Protein AF-A0AAD8G516-F1 (afdb_monomer)

Organism: NCBI:txid40147

Foldseek 3Di:
DQDQDDVVVVGGGHCQDPPPCVVVRVVVVVVQVVVCVVVVVLEEDEGLHDPVSVPVDPPPPNYDYAYAAADLPPPNVPRDRQDPLRHAEPQSCCVRPNPCLVSCVPNCVVCDLARHEHEYAAPPQQEFQPDDHDDDVVVVVVSCVVVVRDDDYHDRGDYDCDPVDNDDVVNRCPVVVVVVVVVD

Structure (mmCIF, N/CA/C/O backbone):
data_AF-A0AAD8G516-F1
#
_entry.id   AF-A0AAD8G516-F1
#
loop_
_atom_site.group_PDB
_atom_site.id
_atom_site.type_symbol
_atom_site.label_atom_id
_atom_site.label_alt_id
_atom_site.label_comp_id
_atom_site.label_asym_id
_atom_site.label_entity_id
_atom_site.label_seq_id
_atom_site.pdbx_PDB_ins_code
_atom_site.Cartn_x
_atom_site.Cartn_y
_atom_site.Cartn_z
_atom_site.occupancy
_atom_site.B_iso_or_equiv
_atom_site.auth_seq_id
_atom_site.auth_comp_id
_atom_site.auth_asym_id
_atom_site.auth_atom_id
_atom_site.pdbx_PDB_model_num
ATOM 1 N N . MET A 1 1 ? 5.641 -11.663 -5.843 1.00 34.56 1 MET A N 1
ATOM 2 C CA . MET A 1 1 ? 7.035 -11.461 -5.398 1.00 34.56 1 MET A CA 1
ATOM 3 C C . MET A 1 1 ? 7.769 -10.734 -6.509 1.00 34.56 1 MET A C 1
ATOM 5 O O . MET A 1 1 ? 7.960 -11.317 -7.570 1.00 34.56 1 MET A O 1
ATOM 9 N N . THR A 1 2 ? 8.090 -9.458 -6.314 1.00 45.31 2 THR A N 1
ATOM 10 C CA . THR A 1 2 ? 8.876 -8.669 -7.271 1.00 45.31 2 THR A CA 1
ATOM 11 C C . THR A 1 2 ? 10.325 -9.125 -7.155 1.00 45.31 2 THR A C 1
ATOM 13 O O . THR A 1 2 ? 10.927 -9.048 -6.085 1.00 45.31 2 THR A O 1
ATOM 16 N N . PHE A 1 3 ? 10.885 -9.687 -8.221 1.00 50.88 3 PHE A N 1
ATOM 17 C CA . PHE A 1 3 ? 12.268 -10.144 -8.198 1.00 50.88 3 PHE A CA 1
ATOM 18 C C . PHE A 1 3 ? 13.204 -8.947 -8.394 1.00 50.88 3 PHE A C 1
ATOM 20 O O . PHE A 1 3 ? 13.456 -8.549 -9.532 1.00 50.88 3 PHE A O 1
ATOM 27 N N . LEU A 1 4 ? 13.719 -8.399 -7.290 1.00 53.00 4 LEU A N 1
ATOM 28 C CA . LEU A 1 4 ? 14.684 -7.296 -7.299 1.00 53.00 4 LEU A CA 1
ATOM 29 C C . LEU A 1 4 ? 15.910 -7.629 -8.171 1.00 53.00 4 LEU A C 1
ATOM 31 O O . LEU A 1 4 ? 16.356 -8.786 -8.236 1.00 53.00 4 LEU A O 1
ATOM 35 N N . GLY A 1 5 ? 16.426 -6.613 -8.864 1.00 54.97 5 GLY A N 1
ATOM 36 C CA . GLY A 1 5 ? 17.761 -6.657 -9.452 1.00 54.97 5 GLY A CA 1
ATOM 37 C C . GLY A 1 5 ? 18.838 -6.555 -8.372 1.00 54.97 5 GLY A C 1
ATOM 38 O O . GLY A 1 5 ? 18.544 -6.257 -7.212 1.00 54.97 5 GLY A O 1
ATOM 39 N N . ASP A 1 6 ? 20.086 -6.834 -8.732 1.00 60.25 6 ASP A N 1
ATOM 40 C CA . ASP A 1 6 ? 21.213 -6.654 -7.822 1.00 60.25 6 ASP A CA 1
ATOM 41 C C . ASP A 1 6 ? 21.602 -5.169 -7.712 1.00 60.25 6 ASP A C 1
ATOM 43 O O . ASP A 1 6 ? 22.385 -4.638 -8.506 1.00 60.25 6 ASP A O 1
ATOM 47 N N . LEU A 1 7 ? 21.059 -4.497 -6.693 1.00 56.38 7 LEU A N 1
ATOM 48 C CA . LEU A 1 7 ? 21.338 -3.086 -6.404 1.00 56.38 7 LEU A CA 1
ATOM 49 C C . LEU A 1 7 ? 22.841 -2.808 -6.191 1.00 56.38 7 LEU A C 1
ATOM 51 O O . LEU A 1 7 ? 23.291 -1.688 -6.433 1.00 56.38 7 LEU A O 1
ATOM 55 N N . GLY A 1 8 ? 23.625 -3.810 -5.766 1.00 52.53 8 GLY A N 1
ATOM 56 C CA . GLY A 1 8 ? 25.074 -3.699 -5.566 1.00 52.53 8 GLY A CA 1
ATOM 57 C C . GLY A 1 8 ? 25.875 -3.690 -6.870 1.00 52.53 8 GLY A C 1
ATOM 58 O O . GLY A 1 8 ? 26.968 -3.130 -6.909 1.00 52.53 8 GLY A O 1
ATOM 59 N N . ASN A 1 9 ? 25.306 -4.236 -7.946 1.00 56.50 9 ASN A N 1
ATOM 60 C CA . ASN A 1 9 ? 25.875 -4.229 -9.295 1.00 56.50 9 ASN A CA 1
ATOM 61 C C . ASN A 1 9 ? 25.273 -3.138 -10.198 1.00 56.50 9 ASN A C 1
ATOM 63 O O . ASN A 1 9 ? 25.522 -3.118 -11.403 1.00 56.50 9 ASN A O 1
ATOM 67 N N . GLY A 1 10 ? 24.506 -2.208 -9.619 1.00 55.06 10 GLY A N 1
ATOM 68 C CA . GLY A 1 10 ? 23.885 -1.103 -10.347 1.00 55.06 10 GLY A CA 1
ATOM 69 C C . GLY A 1 10 ? 22.581 -1.465 -11.059 1.00 55.06 10 GLY A C 1
ATOM 70 O O . GLY A 1 10 ? 22.071 -0.626 -11.800 1.00 55.06 10 GLY A O 1
ATOM 71 N N . ASP A 1 11 ? 22.024 -2.661 -10.829 1.00 60.84 11 ASP A N 1
ATOM 72 C CA . ASP A 1 11 ? 20.668 -2.970 -11.286 1.00 60.84 11 ASP A CA 1
ATOM 73 C C . ASP A 1 11 ? 19.632 -2.107 -10.531 1.00 60.84 11 ASP A C 1
ATOM 75 O O . ASP A 1 11 ? 19.894 -1.528 -9.473 1.00 60.84 11 ASP A O 1
ATOM 79 N N . HIS A 1 12 ? 18.418 -2.046 -11.078 1.00 63.19 12 HIS A N 1
ATOM 80 C CA . HIS A 1 12 ? 17.267 -1.354 -10.497 1.00 63.19 12 HIS A CA 1
ATOM 81 C C . HIS A 1 12 ? 16.366 -2.322 -9.704 1.00 63.19 12 HIS A C 1
ATOM 83 O O . HIS A 1 12 ? 16.593 -3.535 -9.680 1.00 63.19 12 HIS A O 1
ATOM 89 N N . HIS A 1 13 ? 15.302 -1.807 -9.075 1.00 65.69 13 HIS A N 1
ATOM 90 C CA . HIS A 1 13 ? 14.253 -2.590 -8.399 1.00 65.69 13 HIS A CA 1
ATOM 91 C C . HIS A 1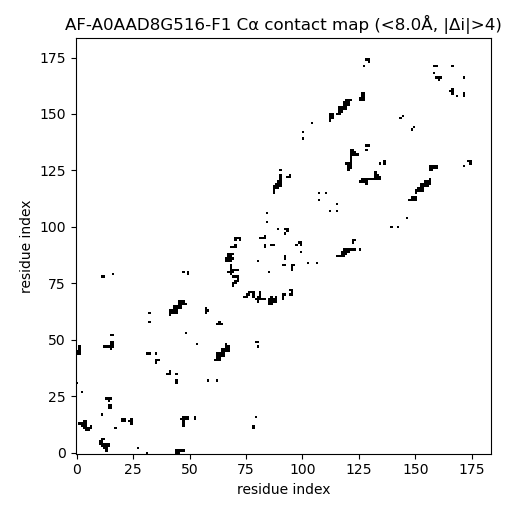 13 ? 13.378 -3.412 -9.385 1.00 65.69 13 HIS A C 1
ATOM 93 O O . HIS A 1 13 ? 12.155 -3.348 -9.362 1.00 65.69 13 HIS A O 1
ATOM 99 N N . GLY A 1 14 ? 14.000 -4.194 -10.272 1.00 69.50 14 GLY A N 1
ATOM 100 C CA . GLY A 1 14 ? 13.357 -5.007 -11.306 1.00 69.50 14 GLY A CA 1
ATOM 101 C C . GLY A 1 14 ? 13.983 -4.807 -12.691 1.00 69.50 14 GLY A C 1
ATOM 102 O O . GLY A 1 14 ? 14.790 -3.904 -12.898 1.00 69.50 14 GLY A O 1
ATOM 103 N N . PHE A 1 15 ? 13.604 -5.666 -13.645 1.00 68.38 15 PHE A N 1
ATOM 104 C CA . PHE A 1 15 ? 14.132 -5.650 -15.022 1.00 68.38 15 PHE A CA 1
ATOM 105 C C . PHE A 1 15 ? 13.124 -5.213 -16.084 1.00 68.38 15 PHE A C 1
ATOM 107 O O . PHE A 1 15 ? 13.521 -4.977 -17.218 1.00 68.38 15 PHE A O 1
ATOM 114 N N . GLY A 1 16 ? 11.833 -5.108 -15.757 1.00 63.47 16 GLY A N 1
ATOM 115 C CA . GLY A 1 16 ? 10.795 -4.897 -16.777 1.00 63.47 16 GLY A CA 1
ATOM 116 C C . GLY A 1 16 ? 10.749 -3.485 -17.377 1.00 63.47 16 GLY A C 1
ATOM 117 O O . GLY A 1 16 ? 9.990 -3.250 -18.311 1.00 63.47 16 GLY A O 1
ATOM 118 N N . ALA A 1 17 ? 11.584 -2.567 -16.882 1.00 67.50 17 ALA A N 1
ATOM 119 C CA . ALA A 1 17 ? 11.801 -1.239 -17.453 1.00 67.50 17 ALA A CA 1
ATOM 120 C C . ALA A 1 17 ? 13.287 -0.976 -17.784 1.00 67.50 17 ALA A C 1
ATOM 122 O O . ALA A 1 17 ? 13.695 0.175 -17.909 1.00 67.50 17 ALA A O 1
ATOM 123 N N . VAL A 1 18 ? 14.120 -2.024 -17.887 1.00 72.12 18 VAL A N 1
ATOM 124 C CA . VAL A 1 18 ? 15.558 -1.896 -18.188 1.00 72.12 18 VAL A CA 1
ATOM 125 C C . VAL A 1 18 ? 15.827 -2.360 -19.626 1.00 72.12 18 VAL A C 1
ATOM 127 O O . VAL A 1 18 ? 15.774 -3.567 -19.882 1.00 72.12 18 VAL A O 1
ATOM 130 N N . PRO A 1 19 ? 16.138 -1.444 -20.568 1.00 73.81 19 PRO A N 1
ATOM 131 C CA . PRO A 1 19 ? 16.428 -1.810 -21.955 1.00 73.81 19 PRO A CA 1
ATOM 132 C C . PRO A 1 19 ? 17.560 -2.842 -22.066 1.00 73.81 19 PRO A C 1
ATOM 134 O O . PRO A 1 19 ? 18.594 -2.712 -21.407 1.00 73.81 19 PRO A O 1
ATOM 137 N N . GLY A 1 20 ? 17.379 -3.866 -22.903 1.00 78.06 20 GLY A N 1
ATOM 138 C CA . GLY A 1 20 ? 18.360 -4.939 -23.108 1.00 78.06 20 GLY A CA 1
ATOM 139 C C . GLY A 1 20 ? 18.321 -6.060 -22.060 1.00 78.06 20 GLY A C 1
ATOM 140 O O . GLY A 1 20 ? 19.141 -6.980 -22.115 1.00 78.06 20 GLY A O 1
ATOM 141 N N . ARG A 1 21 ? 17.396 -6.003 -21.091 1.00 80.81 21 ARG A N 1
ATOM 142 C CA . ARG A 1 21 ? 17.186 -7.040 -20.059 1.00 80.81 21 ARG A CA 1
ATOM 143 C C . ARG A 1 21 ? 15.858 -7.787 -20.226 1.00 80.81 21 ARG A C 1
ATOM 145 O O . ARG A 1 21 ? 15.410 -8.471 -19.307 1.00 80.81 21 ARG A O 1
ATOM 152 N N . GLU A 1 22 ? 15.248 -7.730 -21.406 1.00 79.50 22 GLU A N 1
ATOM 153 C CA . GLU A 1 22 ? 13.940 -8.324 -21.710 1.00 79.50 22 GLU A CA 1
ATOM 154 C C . GLU A 1 22 ? 13.946 -9.845 -21.487 1.00 79.50 22 GLU A C 1
ATOM 156 O O . GLU A 1 22 ? 13.027 -10.402 -20.890 1.00 79.50 22 GLU A O 1
ATOM 161 N N . ALA A 1 23 ? 15.024 -10.531 -21.884 1.00 80.06 23 ALA A N 1
ATOM 162 C CA . ALA A 1 23 ? 15.164 -11.972 -21.670 1.00 80.06 23 ALA A CA 1
ATOM 163 C C . ALA A 1 23 ? 15.244 -12.351 -20.178 1.00 80.06 23 ALA A C 1
ATOM 165 O O . ALA A 1 23 ? 14.752 -13.408 -19.778 1.00 80.06 23 ALA A O 1
ATOM 166 N N . ASP A 1 24 ? 15.852 -11.501 -19.343 1.00 80.44 24 ASP A N 1
ATOM 167 C CA . ASP A 1 24 ? 15.877 -11.697 -17.889 1.00 80.44 24 ASP A CA 1
ATOM 168 C C . ASP A 1 24 ? 14.508 -11.452 -17.265 1.00 80.44 24 ASP A C 1
ATOM 170 O O . ASP A 1 24 ? 14.087 -12.214 -16.389 1.00 80.44 24 ASP A O 1
ATOM 174 N N . PHE A 1 25 ? 13.804 -10.426 -17.743 1.00 79.31 25 PHE A N 1
ATOM 175 C CA . PHE A 1 25 ? 12.439 -10.135 -17.335 1.00 79.31 25 PHE A CA 1
ATOM 176 C C . PHE A 1 25 ? 11.502 -11.312 -17.635 1.00 79.31 25 PH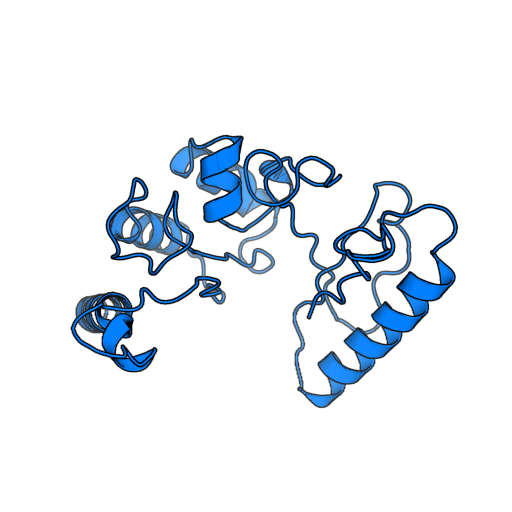E A C 1
ATOM 178 O O . PHE A 1 25 ? 10.892 -11.843 -16.709 1.00 79.31 25 PHE A O 1
ATOM 185 N N . LEU A 1 26 ? 11.464 -11.797 -18.881 1.00 79.25 26 LEU A N 1
ATOM 186 C CA . LEU A 1 26 ? 10.603 -12.915 -19.290 1.00 79.25 26 LEU A CA 1
ATOM 187 C C . LEU A 1 26 ? 10.909 -14.205 -18.514 1.00 79.25 26 LEU A C 1
ATOM 189 O O . LEU A 1 26 ? 9.999 -14.924 -18.102 1.00 79.25 26 LEU A O 1
ATOM 193 N N . ARG A 1 27 ? 12.190 -14.483 -18.235 1.00 81.44 27 ARG A N 1
ATOM 194 C CA . ARG A 1 27 ? 12.602 -15.634 -17.412 1.00 81.44 27 ARG A CA 1
ATOM 195 C C . ARG A 1 27 ? 12.041 -15.549 -15.991 1.00 81.44 27 ARG A C 1
ATOM 197 O O . ARG A 1 27 ? 11.554 -16.545 -15.456 1.00 81.44 27 ARG A O 1
ATOM 204 N N . ARG A 1 28 ? 12.127 -14.369 -15.368 1.00 80.88 28 ARG A N 1
ATOM 205 C CA . ARG A 1 28 ? 11.628 -14.125 -14.005 1.00 80.88 28 ARG A CA 1
ATOM 206 C C . ARG A 1 28 ? 10.104 -14.101 -13.958 1.00 80.88 28 ARG A C 1
ATOM 208 O O . ARG A 1 28 ? 9.531 -14.638 -13.012 1.00 80.88 28 ARG A O 1
ATOM 215 N N . LEU A 1 29 ? 9.461 -13.569 -14.993 1.00 80.00 29 LEU A N 1
ATOM 216 C CA . LEU A 1 29 ? 8.015 -13.622 -15.167 1.00 80.00 29 LEU A CA 1
ATOM 217 C C . LEU A 1 29 ? 7.518 -15.069 -15.240 1.00 80.00 29 LEU A C 1
ATOM 219 O O . LEU A 1 29 ? 6.638 -15.449 -14.472 1.00 80.00 29 LEU A O 1
ATOM 223 N N . GLY A 1 30 ? 8.141 -15.911 -16.069 1.00 81.19 30 GLY A N 1
ATOM 224 C CA . GLY A 1 30 ? 7.792 -17.332 -16.158 1.00 81.19 30 GLY A CA 1
ATOM 225 C C . GLY A 1 30 ? 7.943 -18.070 -14.822 1.00 81.19 30 GLY A C 1
ATOM 226 O O . GLY A 1 30 ? 7.102 -18.897 -14.462 1.00 81.19 30 GLY A O 1
ATOM 227 N N . LEU A 1 31 ? 8.971 -17.736 -14.033 1.00 83.25 31 LEU A N 1
ATOM 228 C CA . LEU A 1 31 ? 9.132 -18.277 -12.682 1.00 83.25 31 LEU A CA 1
ATOM 229 C C . LEU A 1 31 ? 8.023 -17.792 -11.732 1.00 83.25 31 LEU A C 1
ATOM 231 O O . LEU A 1 31 ? 7.481 -18.595 -10.972 1.00 83.25 31 LEU A O 1
ATOM 235 N N . ALA A 1 32 ? 7.653 -16.510 -11.794 1.00 80.31 32 ALA A N 1
ATOM 236 C CA . ALA A 1 32 ? 6.555 -15.955 -11.006 1.00 80.31 32 ALA A CA 1
ATOM 237 C C . ALA A 1 32 ? 5.213 -16.631 -11.338 1.00 80.31 32 ALA A C 1
ATOM 239 O O . ALA A 1 32 ? 4.507 -17.042 -10.419 1.00 80.31 32 ALA A O 1
ATOM 240 N N . VAL A 1 33 ? 4.907 -16.834 -12.625 1.00 80.56 33 VAL A N 1
ATOM 241 C CA . VAL A 1 33 ? 3.710 -17.560 -13.093 1.00 80.56 33 VAL A CA 1
ATOM 242 C C . VAL A 1 33 ? 3.701 -18.997 -12.571 1.00 80.56 33 VAL A C 1
ATOM 244 O O . VAL A 1 33 ? 2.695 -19.462 -12.033 1.00 80.56 33 VAL A O 1
ATOM 247 N N . LYS A 1 34 ? 4.841 -19.696 -12.645 1.00 84.62 34 LYS A N 1
ATOM 248 C CA . LYS A 1 34 ? 4.974 -21.060 -12.114 1.00 84.62 34 LYS A CA 1
ATOM 249 C C . LYS A 1 34 ? 4.667 -21.129 -10.614 1.00 84.62 34 LYS A C 1
ATOM 251 O O . LYS A 1 34 ? 3.960 -22.037 -10.181 1.00 84.62 34 LYS A O 1
ATOM 256 N N . HIS A 1 35 ? 5.183 -20.186 -9.825 1.00 83.44 35 HIS A N 1
ATOM 257 C CA . HIS A 1 35 ? 4.897 -20.125 -8.390 1.00 83.44 35 HIS A CA 1
ATOM 258 C C . HIS A 1 35 ? 3.449 -19.734 -8.097 1.00 83.44 35 HIS A C 1
ATOM 260 O O . HIS A 1 35 ? 2.842 -20.337 -7.216 1.00 83.44 35 HIS A O 1
ATOM 266 N N . ALA A 1 36 ? 2.885 -18.779 -8.841 1.00 80.06 36 ALA A N 1
ATOM 267 C CA . ALA A 1 36 ? 1.494 -18.367 -8.682 1.00 80.06 36 ALA A CA 1
ATOM 268 C C . ALA A 1 36 ? 0.544 -19.559 -8.861 1.00 80.06 36 ALA A C 1
ATOM 27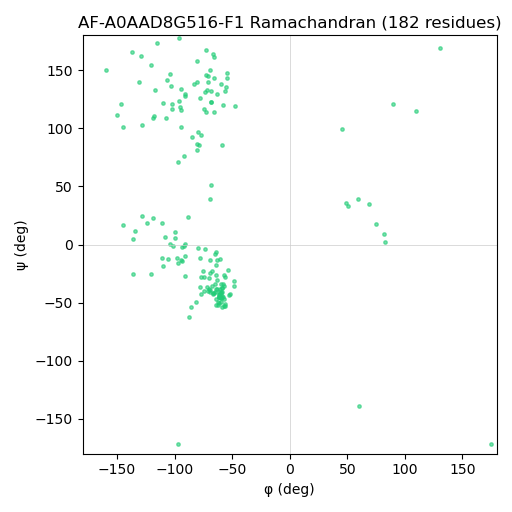0 O O . ALA A 1 36 ? -0.284 -19.813 -7.992 1.00 80.06 36 ALA A O 1
ATOM 271 N N . LYS A 1 37 ? 0.751 -20.367 -9.909 1.00 81.50 37 LYS A N 1
ATOM 272 C CA . LYS A 1 37 ? 0.000 -21.611 -10.136 1.00 81.50 37 LYS A CA 1
ATOM 273 C C . LYS A 1 37 ? 0.157 -22.622 -9.005 1.00 81.50 37 LYS A C 1
ATOM 275 O O . LYS A 1 37 ? -0.826 -23.195 -8.553 1.00 81.50 37 LYS A O 1
ATOM 280 N N . ALA A 1 38 ? 1.388 -22.846 -8.545 1.00 86.81 38 ALA A N 1
ATOM 281 C CA . ALA A 1 38 ? 1.658 -23.814 -7.483 1.00 86.81 38 ALA A CA 1
ATOM 282 C C . ALA A 1 38 ? 0.997 -23.440 -6.143 1.00 86.81 38 ALA A C 1
ATOM 284 O O . ALA A 1 38 ? 0.734 -24.322 -5.331 1.00 86.81 38 ALA A O 1
ATOM 285 N N . LEU A 1 39 ? 0.749 -22.148 -5.917 1.00 85.94 39 LEU A N 1
ATOM 286 C CA . LEU A 1 39 ? 0.135 -21.614 -4.700 1.00 85.94 39 LEU A CA 1
ATOM 287 C C . LEU A 1 39 ? -1.363 -21.311 -4.857 1.00 85.94 39 LEU A C 1
ATOM 289 O O . LEU A 1 39 ? -1.940 -20.715 -3.953 1.00 85.94 39 LEU A O 1
ATOM 293 N N . ASP A 1 40 ? -1.971 -21.665 -5.996 1.00 80.81 40 ASP A N 1
ATOM 294 C CA . ASP A 1 40 ? -3.341 -21.271 -6.364 1.00 80.81 40 ASP A CA 1
ATOM 295 C C . ASP A 1 40 ? -3.586 -19.753 -6.217 1.00 80.81 40 ASP A C 1
ATOM 297 O O . ASP A 1 40 ? -4.666 -19.259 -5.880 1.00 80.81 40 ASP A O 1
ATOM 301 N N . CYS A 1 41 ? -2.533 -18.970 -6.467 1.00 72.25 41 CYS A N 1
ATOM 302 C CA . CYS A 1 41 ? -2.595 -17.522 -6.457 1.00 72.25 41 CYS A CA 1
ATOM 303 C C . CYS A 1 41 ? -3.173 -17.060 -7.794 1.00 72.25 41 CYS A C 1
ATOM 305 O O . CYS A 1 41 ? -2.461 -16.671 -8.719 1.00 72.25 41 CYS A O 1
ATOM 307 N N . SER A 1 42 ? -4.499 -17.104 -7.881 1.00 60.03 42 SER A N 1
ATOM 308 C CA . SER A 1 42 ? -5.277 -16.654 -9.041 1.00 60.03 42 SER A CA 1
ATOM 309 C C . SER A 1 42 ? -5.154 -15.152 -9.320 1.00 60.03 42 SER A C 1
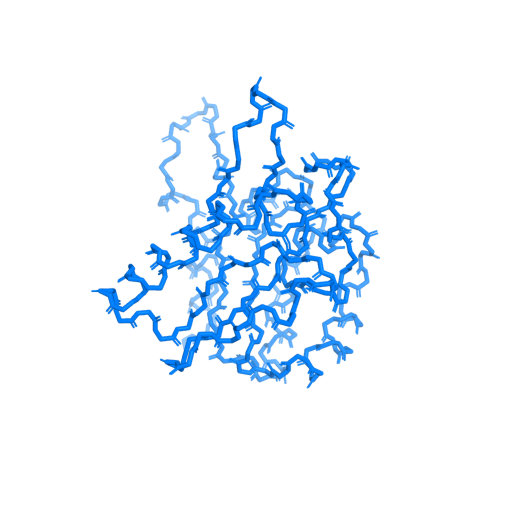ATOM 311 O O . SER A 1 42 ? -5.697 -14.651 -10.301 1.00 60.03 42 SER A O 1
ATOM 313 N N . ARG A 1 43 ? -4.485 -14.391 -8.445 1.00 55.53 43 ARG A N 1
ATOM 314 C CA . ARG A 1 43 ? -4.475 -12.933 -8.503 1.00 55.53 43 ARG A CA 1
ATOM 315 C C . ARG A 1 43 ? -3.118 -12.396 -8.073 1.00 55.53 43 ARG A C 1
ATOM 317 O O . ARG A 1 43 ? -2.899 -12.177 -6.888 1.00 55.53 43 ARG A O 1
ATOM 324 N N . ARG A 1 44 ? -2.319 -12.027 -9.079 1.00 58.91 44 ARG A N 1
ATOM 325 C CA . ARG A 1 44 ? -1.389 -10.883 -9.071 1.00 58.91 44 ARG A CA 1
ATOM 326 C C . ARG A 1 44 ? 0.097 -11.219 -9.034 1.00 58.91 44 ARG A C 1
ATOM 328 O O . ARG A 1 44 ? 0.641 -11.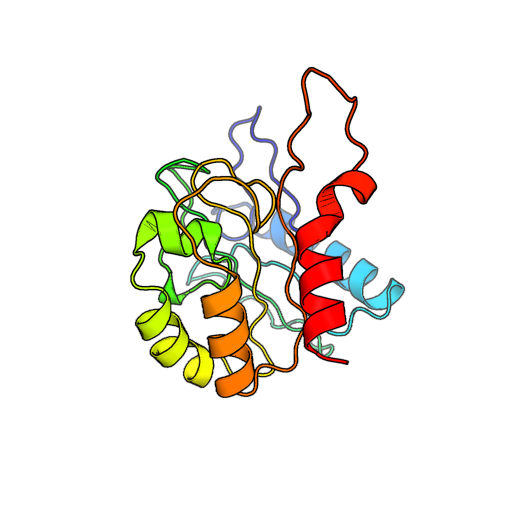690 -8.038 1.00 58.91 44 ARG A O 1
ATOM 335 N N . ILE A 1 45 ? 0.769 -10.861 -10.124 1.00 52.94 45 ILE A N 1
ATOM 336 C CA . ILE A 1 45 ? 2.229 -10.801 -10.216 1.00 52.94 45 ILE A CA 1
ATOM 337 C C . ILE A 1 45 ? 2.624 -9.323 -10.321 1.00 52.94 45 ILE A C 1
ATOM 339 O O . ILE A 1 45 ? 2.159 -8.665 -11.248 1.00 52.94 45 ILE A O 1
ATOM 343 N N . PRO A 1 46 ? 3.453 -8.783 -9.409 1.00 53.38 46 PRO A N 1
ATOM 344 C CA . PRO A 1 46 ? 4.038 -7.458 -9.574 1.00 53.38 46 PRO A CA 1
ATOM 345 C C . PRO A 1 46 ? 4.952 -7.407 -10.806 1.00 53.38 46 PRO A C 1
ATOM 347 O O . PRO A 1 46 ? 5.845 -8.240 -10.965 1.00 53.38 46 PRO A O 1
ATOM 350 N N . MET A 1 47 ? 4.735 -6.416 -11.656 1.00 50.88 47 MET A N 1
ATOM 351 C CA . MET A 1 47 ? 5.329 -6.203 -12.964 1.00 50.88 47 MET A CA 1
ATOM 352 C C . MET A 1 47 ? 5.882 -4.777 -12.981 1.00 50.88 47 MET A C 1
ATOM 354 O O . MET A 1 47 ? 5.134 -3.813 -13.083 1.00 50.88 47 MET A O 1
ATOM 358 N N . GLY A 1 48 ? 7.195 -4.605 -12.842 1.00 47.38 48 GLY A N 1
ATOM 359 C CA . GLY A 1 48 ? 7.815 -3.291 -13.035 1.00 47.38 48 GLY A CA 1
ATOM 360 C C . GLY A 1 48 ? 7.962 -3.019 -14.527 1.00 47.38 48 GLY A C 1
ATOM 361 O O . GLY A 1 48 ? 8.997 -3.378 -15.068 1.00 47.38 48 GLY A O 1
ATOM 362 N N . LEU A 1 49 ? 6.936 -2.487 -15.197 1.00 45.38 49 LEU A N 1
ATOM 363 C CA . LEU A 1 49 ? 6.888 -2.340 -16.662 1.00 45.38 49 LEU A CA 1
ATOM 364 C C . LEU A 1 49 ? 7.071 -0.885 -17.122 1.00 45.38 49 LEU A C 1
ATOM 366 O O . LEU A 1 49 ? 6.504 0.030 -16.534 1.00 45.38 49 LEU A O 1
ATOM 370 N N . ASP A 1 50 ? 7.792 -0.681 -18.226 1.00 40.50 50 ASP A N 1
ATOM 371 C CA . ASP A 1 50 ? 7.711 0.547 -19.037 1.00 40.50 50 ASP A CA 1
ATOM 372 C C . ASP A 1 50 ? 6.480 0.511 -19.978 1.00 40.50 50 ASP A C 1
ATOM 374 O O . ASP A 1 50 ? 5.995 -0.568 -20.319 1.00 40.50 50 ASP A O 1
ATOM 378 N N . GLN A 1 51 ? 5.993 1.667 -20.450 1.00 37.91 51 GLN A N 1
ATOM 379 C CA . GLN A 1 51 ? 4.965 1.808 -21.495 1.00 37.91 51 GLN A CA 1
ATOM 380 C C . GLN A 1 51 ? 5.252 0.948 -22.740 1.00 37.91 51 GLN A C 1
ATOM 382 O O . GLN A 1 51 ? 4.309 0.478 -23.373 1.00 37.91 51 GLN A O 1
ATOM 387 N N . ALA A 1 52 ? 6.523 0.701 -23.077 1.00 36.09 52 ALA A N 1
ATOM 388 C CA . ALA A 1 52 ? 6.908 -0.174 -24.188 1.00 36.09 52 ALA A CA 1
ATOM 389 C C . ALA A 1 52 ? 6.778 -1.680 -23.869 1.00 36.09 52 ALA A C 1
ATOM 391 O O . ALA A 1 52 ? 6.528 -2.478 -24.771 1.00 36.09 52 ALA A O 1
ATOM 392 N N . ALA A 1 53 ? 6.913 -2.072 -22.597 1.00 41.38 53 ALA A N 1
ATOM 393 C CA . ALA A 1 53 ? 6.811 -3.456 -22.129 1.00 41.38 53 ALA A CA 1
ATOM 394 C C . ALA A 1 53 ? 5.423 -3.801 -21.562 1.00 41.38 53 ALA A C 1
ATOM 396 O O . ALA A 1 53 ? 5.114 -4.974 -21.390 1.00 41.38 53 ALA A O 1
ATOM 397 N N . ALA A 1 54 ? 4.552 -2.815 -21.323 1.00 42.28 54 ALA A N 1
ATOM 398 C CA . ALA A 1 54 ? 3.157 -3.029 -20.924 1.00 42.28 54 ALA A CA 1
ATOM 399 C C . ALA A 1 54 ? 2.331 -3.825 -21.955 1.00 42.28 54 ALA A C 1
ATOM 401 O O . ALA A 1 54 ? 1.247 -4.303 -21.640 1.00 42.28 54 ALA A O 1
ATOM 402 N N . ALA A 1 55 ? 2.863 -3.998 -23.169 1.00 36.75 55 ALA A N 1
ATOM 403 C CA . ALA A 1 55 ? 2.323 -4.871 -24.207 1.00 36.75 55 ALA A CA 1
ATOM 404 C C . ALA A 1 55 ? 2.936 -6.292 -24.217 1.00 36.75 55 ALA A C 1
ATOM 406 O O . ALA A 1 55 ? 2.542 -7.113 -25.046 1.00 36.75 55 ALA A O 1
ATOM 407 N N . ALA A 1 56 ? 3.908 -6.592 -23.347 1.00 42.12 56 ALA A N 1
ATOM 408 C CA . ALA A 1 56 ? 4.565 -7.894 -23.278 1.00 42.12 56 ALA A CA 1
ATOM 409 C C . ALA A 1 56 ? 3.688 -8.878 -22.494 1.00 42.12 56 ALA A C 1
ATOM 411 O O . ALA A 1 56 ? 3.837 -9.020 -21.286 1.00 42.12 56 ALA A O 1
ATOM 412 N N . GLU A 1 57 ? 2.770 -9.502 -23.233 1.00 46.47 57 GLU A N 1
ATOM 413 C CA . GLU A 1 57 ? 1.955 -10.666 -22.872 1.00 46.47 57 GLU A CA 1
ATOM 414 C C . GLU A 1 57 ? 1.328 -10.607 -21.471 1.00 46.47 57 GLU A C 1
ATOM 416 O O . GLU A 1 57 ? 1.931 -10.982 -20.463 1.00 46.47 57 GLU A O 1
ATOM 421 N N . GLU A 1 58 ? 0.046 -10.226 -21.422 1.00 50.12 58 GLU A N 1
ATOM 422 C CA . GLU A 1 58 ? -0.844 -10.759 -20.387 1.00 50.12 58 GLU A CA 1
ATOM 423 C C . GLU A 1 58 ? -0.631 -12.281 -20.367 1.00 50.12 58 GLU A C 1
ATOM 425 O O . GLU A 1 58 ? -0.811 -12.915 -21.412 1.00 50.12 58 GLU A O 1
ATOM 430 N N . PRO A 1 59 ? -0.187 -12.885 -19.250 1.00 51.88 59 PRO A N 1
ATOM 431 C CA . PRO A 1 59 ? -0.037 -14.326 -19.214 1.00 51.88 59 PRO A CA 1
ATOM 432 C C . PRO A 1 59 ? -1.409 -14.930 -19.522 1.00 51.88 59 PRO A C 1
ATOM 434 O O . PRO A 1 59 ? -2.374 -14.652 -18.810 1.00 51.88 59 PRO A O 1
ATOM 437 N N . ASP A 1 60 ? -1.482 -15.717 -20.598 1.00 49.94 60 ASP A N 1
ATOM 438 C CA . ASP A 1 60 ? -2.694 -16.258 -21.245 1.00 49.94 60 ASP A CA 1
ATOM 439 C C . ASP A 1 60 ? -3.423 -17.324 -20.392 1.00 49.94 60 ASP A C 1
ATOM 441 O O . ASP A 1 60 ? -3.860 -18.377 -20.844 1.00 49.94 60 ASP A O 1
ATOM 445 N N . GLU A 1 61 ? -3.474 -17.104 -19.081 1.00 59.00 61 GLU A N 1
ATOM 446 C CA . GLU A 1 61 ? -3.720 -18.128 -18.070 1.00 59.00 61 GLU A CA 1
ATOM 447 C C . GLU A 1 61 ? -4.548 -17.597 -16.886 1.00 59.00 61 GLU A C 1
ATOM 449 O O . GLU A 1 61 ? -4.589 -18.216 -15.823 1.00 59.00 61 GLU A O 1
ATOM 454 N N . GLY A 1 62 ? -5.213 -16.446 -17.052 1.00 59.47 62 GLY A N 1
ATOM 455 C CA . GLY A 1 62 ? -6.101 -15.856 -16.042 1.00 59.47 62 GLY A CA 1
ATOM 456 C C . GLY A 1 62 ? -5.383 -15.200 -14.857 1.00 59.47 62 GLY A C 1
ATOM 457 O O . GLY A 1 62 ? -6.006 -14.973 -13.819 1.00 59.47 62 GLY A O 1
ATOM 458 N N . ILE A 1 63 ? -4.087 -14.894 -14.992 1.00 65.88 63 ILE A N 1
ATOM 459 C CA . ILE A 1 63 ? -3.275 -14.241 -13.958 1.00 65.88 63 ILE A CA 1
ATOM 460 C C . ILE A 1 63 ? -3.111 -12.761 -14.307 1.00 65.88 63 ILE A C 1
ATOM 462 O O . ILE A 1 63 ? -2.475 -12.410 -15.293 1.00 65.88 63 ILE A O 1
ATOM 466 N N . LEU A 1 64 ? -3.635 -11.882 -13.457 1.00 65.50 64 LEU A N 1
ATOM 467 C CA . LEU A 1 64 ? -3.490 -10.436 -13.629 1.00 65.50 64 LEU A CA 1
ATOM 468 C C . LEU A 1 64 ? -2.063 -9.971 -13.284 1.00 65.50 64 LEU A C 1
ATOM 470 O O . LEU A 1 64 ? -1.559 -10.283 -12.204 1.00 65.50 64 LEU A O 1
ATOM 474 N N . GLY A 1 65 ? -1.429 -9.177 -14.145 1.00 66.19 65 GLY A N 1
ATOM 475 C CA . GLY A 1 65 ? -0.223 -8.419 -13.794 1.00 66.19 65 GLY A CA 1
ATOM 476 C C . GLY A 1 65 ? -0.574 -7.138 -13.029 1.00 66.19 65 GLY A C 1
ATOM 477 O O . GLY A 1 65 ? -1.540 -6.462 -13.367 1.00 66.19 65 GLY A O 1
ATOM 478 N N . LEU A 1 66 ? 0.194 -6.782 -11.998 1.00 67.81 66 LEU A N 1
ATOM 479 C CA . LEU A 1 66 ? 0.069 -5.495 -11.307 1.00 67.81 66 LEU A CA 1
ATOM 480 C C . LEU A 1 66 ? 1.334 -4.686 -11.468 1.00 67.81 66 LEU A C 1
ATOM 482 O O . LEU A 1 66 ? 2.412 -5.184 -11.193 1.00 67.81 66 LEU A O 1
ATOM 486 N N . VAL A 1 67 ? 1.202 -3.418 -11.814 1.00 70.50 67 VAL A N 1
ATOM 487 C CA . VAL A 1 67 ? 2.316 -2.479 -11.753 1.00 70.50 67 VAL A CA 1
ATOM 488 C C . VAL A 1 67 ? 2.257 -1.746 -10.416 1.00 70.50 67 VAL A C 1
ATOM 490 O O . VAL A 1 67 ? 1.185 -1.311 -9.999 1.00 70.50 67 VAL A O 1
ATOM 493 N N . GLU A 1 68 ? 3.397 -1.630 -9.739 1.00 72.94 68 GLU A N 1
ATOM 494 C CA . GLU A 1 68 ? 3.515 -0.932 -8.459 1.00 72.94 68 GLU A CA 1
ATOM 495 C C . GLU A 1 68 ? 4.484 0.249 -8.600 1.00 72.94 68 GLU A C 1
ATOM 497 O O . GLU A 1 68 ? 5.696 0.052 -8.760 1.00 72.94 68 GLU A O 1
ATOM 502 N N . PRO A 1 69 ? 3.966 1.485 -8.580 1.00 77.25 69 PRO A N 1
ATOM 503 C CA . PRO A 1 69 ? 4.778 2.676 -8.452 1.00 77.25 69 PRO A CA 1
ATOM 504 C C . PRO A 1 69 ? 5.348 2.799 -7.047 1.00 77.25 69 PRO A C 1
ATOM 506 O O . PRO A 1 69 ? 4.635 2.596 -6.065 1.00 77.25 69 PRO A O 1
ATOM 509 N N . ILE A 1 70 ? 6.602 3.230 -6.957 1.00 81.88 70 ILE A N 1
ATOM 510 C CA . ILE A 1 70 ? 7.245 3.556 -5.682 1.00 81.88 70 ILE A CA 1
ATOM 511 C C . ILE A 1 70 ? 7.685 5.017 -5.687 1.00 81.88 70 ILE A C 1
ATOM 513 O O . ILE A 1 70 ? 7.913 5.622 -6.736 1.00 81.88 70 ILE A O 1
ATOM 517 N N . ASN A 1 71 ? 7.787 5.615 -4.502 1.00 82.25 71 ASN A N 1
ATOM 518 C CA . ASN A 1 71 ? 8.147 7.026 -4.397 1.00 82.25 71 ASN A CA 1
ATOM 519 C C . ASN A 1 71 ? 9.638 7.263 -4.713 1.00 82.25 71 ASN A C 1
ATOM 521 O O . ASN A 1 71 ? 10.512 6.472 -4.349 1.00 82.25 71 ASN A O 1
ATOM 525 N N . THR A 1 72 ? 9.931 8.412 -5.322 1.00 85.19 72 THR A N 1
ATOM 526 C CA . THR A 1 72 ? 11.307 8.847 -5.617 1.00 85.19 72 THR A CA 1
ATOM 527 C C . THR A 1 72 ? 11.936 9.685 -4.511 1.00 85.19 72 THR A C 1
ATOM 529 O O . THR A 1 72 ? 13.130 9.972 -4.551 1.00 85.19 72 THR A O 1
ATOM 532 N N . ARG A 1 73 ? 11.152 10.104 -3.512 1.00 85.94 73 ARG A N 1
ATOM 533 C CA . ARG A 1 73 ? 11.633 11.005 -2.454 1.00 85.94 73 ARG A CA 1
ATOM 534 C C . ARG A 1 73 ? 12.468 10.276 -1.409 1.00 85.94 73 ARG A C 1
ATOM 536 O O . ARG A 1 73 ? 13.430 10.852 -0.913 1.00 85.94 73 ARG A O 1
ATOM 543 N N . ILE A 1 74 ? 12.105 9.036 -1.081 1.00 85.31 74 ILE A N 1
ATOM 544 C CA . ILE A 1 74 ? 12.772 8.258 -0.030 1.00 85.31 74 ILE A CA 1
ATOM 545 C C . ILE A 1 74 ? 13.048 6.797 -0.406 1.00 85.31 74 ILE A C 1
ATOM 547 O O . ILE A 1 74 ? 13.966 6.215 0.160 1.00 85.31 74 ILE A O 1
ATOM 551 N N . THR A 1 75 ? 12.282 6.186 -1.321 1.00 81.75 75 THR A N 1
ATOM 552 C CA . THR A 1 75 ? 12.433 4.756 -1.647 1.00 81.75 75 THR A CA 1
ATOM 553 C C . THR A 1 75 ? 13.482 4.522 -2.730 1.00 81.75 75 THR A C 1
ATOM 555 O O . THR A 1 75 ? 14.496 3.893 -2.446 1.00 81.75 75 THR A O 1
ATOM 558 N N . ASP A 1 76 ? 13.283 5.040 -3.944 1.00 81.25 76 ASP A N 1
ATOM 559 C CA . ASP A 1 76 ? 14.326 5.031 -4.979 1.00 81.25 76 ASP A CA 1
ATOM 560 C C . ASP A 1 76 ? 14.170 6.246 -5.906 1.00 81.25 76 ASP A C 1
ATOM 562 O O . ASP A 1 76 ? 13.229 6.291 -6.703 1.00 81.25 76 ASP A O 1
ATOM 566 N N . PRO A 1 77 ? 15.096 7.222 -5.870 1.00 80.44 77 PRO A N 1
ATOM 567 C CA . PRO A 1 77 ? 15.010 8.435 -6.683 1.00 80.44 77 PRO A CA 1
ATOM 568 C C . PRO A 1 77 ? 15.072 8.194 -8.194 1.00 80.44 77 PRO A C 1
ATOM 570 O O . PRO A 1 77 ? 14.772 9.104 -8.964 1.00 80.44 77 PRO A O 1
ATOM 573 N N . ARG A 1 78 ? 15.468 6.996 -8.636 1.00 74.00 78 ARG A N 1
ATOM 574 C CA . ARG A 1 78 ? 15.633 6.644 -10.053 1.00 74.00 78 ARG A CA 1
ATOM 575 C C . ARG A 1 78 ? 14.495 5.779 -10.585 1.00 74.00 78 ARG A C 1
ATOM 577 O O . ARG A 1 78 ? 14.548 5.380 -11.747 1.00 74.00 78 ARG A O 1
ATOM 584 N N . TYR A 1 79 ? 13.506 5.448 -9.757 1.00 74.19 79 TYR A N 1
ATOM 585 C CA . TYR A 1 79 ? 12.451 4.538 -10.174 1.00 74.19 79 TYR A CA 1
ATOM 586 C C . TYR A 1 79 ? 11.500 5.197 -11.175 1.00 74.19 79 TYR A C 1
ATOM 588 O O . TYR A 1 79 ? 11.059 6.335 -10.999 1.00 74.19 79 TYR A O 1
ATOM 596 N N . PHE A 1 80 ? 11.215 4.458 -12.244 1.00 71.38 80 PHE A N 1
ATOM 597 C CA . PHE A 1 80 ? 10.520 4.955 -13.428 1.00 71.38 80 PHE A CA 1
ATOM 598 C C . PHE A 1 80 ? 9.013 5.162 -13.197 1.00 71.38 80 PHE A C 1
ATOM 600 O O . PHE A 1 80 ? 8.452 6.159 -13.644 1.00 71.38 80 PHE A O 1
ATOM 607 N N . LEU A 1 81 ? 8.361 4.252 -12.467 1.00 73.00 81 LEU A N 1
ATOM 608 C CA . LEU A 1 81 ? 6.937 4.340 -12.136 1.00 73.00 81 LEU A CA 1
ATOM 609 C C . LEU A 1 81 ? 6.770 4.995 -10.772 1.00 73.00 81 LEU A C 1
ATOM 611 O O . LEU A 1 81 ? 6.954 4.353 -9.745 1.00 73.00 81 LEU A O 1
ATOM 615 N N . ASN A 1 82 ? 6.428 6.274 -10.747 1.00 67.69 82 ASN A N 1
ATOM 616 C CA . ASN A 1 82 ? 6.352 7.039 -9.502 1.00 67.69 82 ASN A CA 1
ATOM 617 C C . ASN A 1 82 ? 5.107 7.929 -9.407 1.00 67.69 82 ASN A C 1
ATOM 619 O O . ASN A 1 82 ? 4.971 8.677 -8.438 1.00 67.69 82 ASN A O 1
ATOM 623 N N . MET A 1 83 ? 4.200 7.841 -10.387 1.00 67.81 83 MET A N 1
ATOM 624 C CA . MET A 1 83 ? 2.986 8.647 -10.408 1.00 67.81 83 MET A CA 1
ATOM 625 C C . MET A 1 83 ? 1.842 7.902 -9.713 1.00 67.81 83 MET A C 1
ATOM 627 O O . MET A 1 83 ? 1.529 6.764 -10.074 1.00 67.81 83 MET A O 1
ATOM 631 N N . PRO A 1 84 ? 1.160 8.522 -8.744 1.00 60.00 84 PRO A N 1
ATOM 632 C CA . PRO A 1 84 ? 0.192 7.802 -7.922 1.00 60.00 84 PRO A CA 1
ATOM 633 C C . PRO A 1 84 ? -1.076 7.311 -8.615 1.00 60.00 84 PRO A C 1
ATOM 635 O O . PRO A 1 84 ? -1.657 6.326 -8.176 1.00 60.00 84 PRO A O 1
ATOM 638 N N . HIS A 1 85 ? -1.474 7.906 -9.743 1.00 65.81 85 HIS A N 1
ATOM 639 C CA . HIS A 1 85 ? -2.575 7.369 -10.555 1.00 65.81 85 HIS A CA 1
ATOM 640 C C . HIS A 1 85 ? -2.263 5.987 -11.167 1.00 65.81 85 HIS A C 1
ATOM 642 O O . HIS A 1 85 ? -3.130 5.377 -11.791 1.00 65.81 85 HIS A O 1
ATOM 648 N N . GLN A 1 86 ? -1.019 5.515 -11.045 1.00 63.06 86 GLN A N 1
ATOM 649 C CA . GLN A 1 86 ? -0.553 4.226 -11.548 1.00 63.06 86 GLN A CA 1
ATOM 650 C C . GLN A 1 86 ? -0.445 3.171 -10.435 1.00 63.06 86 GLN A C 1
ATOM 652 O O . GLN A 1 86 ? -0.019 2.055 -10.717 1.00 63.06 86 GLN A O 1
ATOM 657 N N . GLY A 1 87 ? -0.752 3.523 -9.179 1.00 66.25 87 GLY A N 1
ATOM 658 C CA . GLY A 1 87 ? -0.348 2.747 -8.010 1.00 66.25 87 GLY A CA 1
ATOM 659 C C . GLY A 1 87 ? -1.414 2.580 -6.950 1.00 66.25 87 GLY A C 1
ATOM 660 O O . GLY A 1 87 ? -2.432 3.262 -6.949 1.00 66.25 87 GLY A O 1
ATOM 661 N N . ASN A 1 88 ? -1.155 1.642 -6.041 1.00 75.19 88 ASN A N 1
ATOM 662 C CA . ASN A 1 88 ? -2.101 1.258 -5.003 1.00 75.19 88 ASN A CA 1
ATOM 663 C C . ASN A 1 88 ? -1.454 1.129 -3.601 1.00 75.19 88 ASN A C 1
ATOM 665 O O . ASN A 1 88 ? -2.097 0.631 -2.682 1.00 75.19 88 ASN A O 1
ATOM 669 N N . ASP A 1 89 ? -0.213 1.589 -3.401 1.00 87.62 89 ASP A N 1
ATOM 670 C CA . ASP A 1 89 ? 0.415 1.676 -2.071 1.00 87.62 89 ASP A CA 1
ATOM 671 C C . ASP A 1 89 ? 0.205 3.082 -1.475 1.00 87.62 89 ASP A C 1
ATOM 673 O O . ASP A 1 89 ? 0.710 4.083 -1.998 1.00 87.62 89 ASP A O 1
ATOM 677 N N . ILE A 1 90 ? -0.533 3.155 -0.360 1.00 91.50 90 ILE A N 1
ATOM 678 C CA . ILE A 1 90 ? -0.844 4.402 0.356 1.00 91.50 90 ILE A CA 1
ATOM 679 C C . ILE A 1 90 ? 0.421 5.120 0.840 1.00 91.50 90 ILE A C 1
ATOM 681 O O . ILE A 1 90 ? 0.456 6.350 0.828 1.00 91.50 90 ILE A O 1
ATOM 685 N N . PHE A 1 91 ? 1.467 4.388 1.228 1.00 92.31 91 PHE A N 1
ATOM 686 C CA . PHE A 1 91 ? 2.725 4.971 1.689 1.00 92.31 91 PHE A CA 1
ATOM 687 C C . PHE A 1 91 ? 3.403 5.764 0.570 1.00 92.31 91 PHE A C 1
ATOM 689 O O . PHE A 1 91 ? 3.727 6.944 0.727 1.00 92.31 91 PHE A O 1
ATOM 696 N N . HIS A 1 92 ? 3.574 5.136 -0.596 1.00 90.69 92 HIS A N 1
ATOM 697 C CA . HIS A 1 92 ? 4.156 5.799 -1.761 1.00 90.69 92 HIS A CA 1
ATOM 698 C C . HIS A 1 92 ? 3.272 6.950 -2.253 1.00 90.69 92 HIS A C 1
ATOM 700 O O . HIS A 1 92 ? 3.791 8.015 -2.595 1.00 90.69 92 HIS A O 1
ATOM 706 N N . TRP A 1 93 ? 1.951 6.772 -2.215 1.00 89.81 93 TRP A N 1
ATOM 707 C CA . TRP A 1 93 ? 0.992 7.794 -2.619 1.00 89.81 93 TRP A CA 1
ATOM 708 C C . TRP A 1 93 ? 1.068 9.047 -1.753 1.00 89.81 93 TRP A C 1
ATOM 710 O O . TRP A 1 93 ? 1.212 10.156 -2.274 1.00 89.81 93 TRP A O 1
ATOM 720 N N . GLN A 1 94 ? 1.007 8.876 -0.433 1.00 93.38 94 GLN A N 1
ATOM 721 C CA . GLN A 1 94 ? 1.039 9.986 0.508 1.00 93.38 94 GLN A CA 1
ATOM 722 C C . GLN A 1 94 ? 2.326 10.796 0.349 1.00 93.38 94 GLN A C 1
ATOM 724 O O . GLN A 1 94 ? 2.285 12.023 0.318 1.00 93.38 94 GLN A O 1
ATOM 729 N N . ILE A 1 95 ? 3.456 10.109 0.161 1.00 91.88 95 ILE A N 1
ATOM 730 C CA . ILE A 1 95 ? 4.752 10.758 -0.021 1.00 91.88 95 ILE A CA 1
ATOM 731 C C . ILE A 1 95 ? 4.832 11.521 -1.336 1.00 91.88 95 ILE A C 1
ATOM 733 O O . ILE A 1 95 ? 5.503 12.544 -1.357 1.00 91.88 95 ILE A O 1
ATOM 737 N N . MET A 1 96 ? 4.220 11.053 -2.427 1.00 88.81 96 MET A N 1
ATOM 738 C CA . MET A 1 96 ? 4.333 11.707 -3.737 1.00 88.81 96 MET A CA 1
ATOM 739 C C . MET A 1 96 ? 3.307 12.830 -3.927 1.00 88.81 96 MET A C 1
ATOM 741 O O . MET A 1 96 ? 3.709 13.971 -4.176 1.00 88.81 96 MET A O 1
ATOM 745 N N . ASP A 1 97 ? 2.020 12.534 -3.736 1.00 87.56 97 ASP A N 1
ATOM 746 C CA . ASP A 1 97 ? 0.919 13.452 -4.072 1.00 87.56 97 ASP A CA 1
ATOM 747 C C . ASP A 1 97 ? 0.037 13.820 -2.876 1.00 87.56 97 ASP A C 1
ATOM 749 O O . ASP A 1 97 ? -0.618 14.865 -2.892 1.00 87.56 97 ASP A O 1
ATOM 753 N N . GLY A 1 98 ? -0.035 12.966 -1.851 1.00 90.38 98 GLY A N 1
ATOM 754 C CA . GLY A 1 98 ? -1.029 13.119 -0.793 1.00 90.38 98 GLY A CA 1
ATOM 755 C C . GLY A 1 98 ? -2.460 13.059 -1.340 1.00 90.38 98 GLY A C 1
ATOM 756 O O . GLY A 1 98 ? -2.783 12.232 -2.196 1.00 90.38 98 GLY A O 1
ATOM 757 N N . ASN A 1 99 ? -3.334 13.934 -0.825 1.00 92.44 99 ASN A N 1
ATOM 758 C CA . ASN A 1 99 ? -4.739 14.079 -1.243 1.00 92.44 99 ASN A CA 1
ATOM 759 C C . ASN A 1 99 ? -5.515 12.743 -1.318 1.00 92.44 99 ASN A C 1
ATOM 761 O O . ASN A 1 99 ? -6.366 12.548 -2.190 1.00 92.44 99 ASN A O 1
ATOM 765 N N . LEU A 1 100 ? -5.206 11.820 -0.398 1.00 92.56 100 LEU A N 1
ATOM 766 C CA . LEU A 1 100 ? -5.595 10.408 -0.469 1.00 92.56 100 LEU A CA 1
ATOM 767 C C . LEU A 1 100 ? -7.097 10.210 -0.689 1.00 92.56 100 LEU A C 1
ATOM 769 O O . LEU A 1 100 ? -7.478 9.433 -1.552 1.00 92.56 100 LEU A O 1
ATOM 773 N N . THR A 1 101 ? -7.962 10.951 0.008 1.00 93.62 101 THR A N 1
ATOM 774 C CA . THR A 1 101 ? -9.422 10.821 -0.142 1.00 93.62 101 THR A CA 1
ATOM 775 C C . THR A 1 101 ? -9.895 11.031 -1.577 1.00 93.62 101 THR A C 1
ATOM 777 O O . THR A 1 101 ? -10.651 10.218 -2.106 1.00 93.62 101 THR A O 1
ATOM 780 N N . GLN A 1 102 ? -9.505 12.147 -2.198 1.00 91.69 102 GLN A N 1
ATOM 781 C CA . GLN A 1 102 ? -9.985 12.492 -3.540 1.00 91.69 102 GLN A CA 1
ATOM 782 C C . GLN A 1 102 ? -9.389 11.559 -4.580 1.00 91.69 102 GLN A C 1
ATOM 784 O O . GLN A 1 102 ? -10.064 11.115 -5.504 1.00 91.69 102 GLN A O 1
ATOM 789 N N . ASN A 1 103 ? -8.125 11.230 -4.376 1.00 88.44 103 ASN A N 1
ATOM 790 C CA . ASN A 1 103 ? -7.365 10.322 -5.195 1.00 88.44 103 ASN A CA 1
ATOM 791 C C . ASN A 1 103 ? -7.961 8.900 -5.183 1.00 88.44 103 ASN A C 1
ATOM 793 O O . ASN A 1 103 ? -8.280 8.365 -6.244 1.00 88.44 103 ASN A O 1
ATOM 797 N N . ILE A 1 104 ? -8.253 8.338 -4.008 1.00 87.88 104 ILE A N 1
ATOM 798 C CA . ILE A 1 104 ? -8.970 7.065 -3.854 1.00 87.88 104 ILE A CA 1
ATOM 799 C C . ILE A 1 104 ? -10.325 7.134 -4.570 1.00 87.88 104 ILE A C 1
ATOM 801 O O . ILE A 1 104 ? -10.604 6.305 -5.433 1.00 87.88 104 ILE A O 1
ATOM 805 N N . LYS A 1 105 ? -11.139 8.167 -4.306 1.00 88.00 105 LYS A N 1
ATOM 806 C CA . LYS A 1 105 ? -12.453 8.346 -4.955 1.00 88.00 105 LYS A CA 1
ATOM 807 C C . LYS A 1 105 ? -12.379 8.429 -6.479 1.00 88.00 105 LYS A C 1
ATOM 809 O O . LYS A 1 105 ? -13.296 7.964 -7.152 1.00 88.00 105 LYS A O 1
ATOM 814 N N . THR A 1 106 ? -11.309 9.008 -7.012 1.00 86.31 106 THR A N 1
ATOM 815 C CA . THR A 1 106 ? -11.130 9.223 -8.451 1.00 86.31 106 THR A CA 1
ATOM 816 C C . THR A 1 106 ? -10.629 7.966 -9.153 1.00 86.31 106 THR A C 1
ATOM 818 O O . THR A 1 106 ? -11.206 7.558 -10.158 1.00 86.31 106 THR A O 1
ATOM 821 N N . TYR A 1 107 ? -9.573 7.333 -8.638 1.00 79.69 107 TYR A N 1
ATOM 822 C CA . TYR A 1 107 ? -8.876 6.267 -9.365 1.00 79.69 107 TYR A CA 1
ATOM 823 C C . TYR A 1 107 ? -9.415 4.869 -9.072 1.00 79.69 107 TYR A C 1
ATOM 825 O O . TYR A 1 107 ? -9.367 4.004 -9.945 1.00 79.69 107 TYR A O 1
ATOM 833 N N . PHE A 1 108 ? -9.992 4.631 -7.894 1.00 78.06 108 PHE A N 1
ATOM 834 C CA . PHE A 1 108 ? -10.504 3.302 -7.550 1.00 78.06 108 PHE A CA 1
ATOM 835 C C . PHE A 1 108 ? -11.617 2.811 -8.479 1.00 78.06 108 PHE A C 1
ATOM 837 O O . PHE A 1 108 ? -11.575 1.644 -8.881 1.00 78.06 108 PHE A O 1
ATOM 844 N N . PRO A 1 109 ? -12.597 3.650 -8.873 1.00 76.00 109 PRO A N 1
ATOM 845 C CA . PRO A 1 109 ? -13.595 3.240 -9.854 1.00 76.00 109 PRO A CA 1
ATOM 846 C C . PRO A 1 109 ? -12.989 2.925 -11.229 1.00 76.00 109 PRO A C 1
ATOM 848 O O . PRO A 1 109 ? -13.521 2.068 -11.928 1.00 76.00 109 PRO A O 1
ATOM 851 N N . LEU A 1 110 ? -11.882 3.585 -11.598 1.00 72.69 110 LEU A N 1
ATOM 852 C CA . LEU A 1 110 ? -11.219 3.431 -12.899 1.00 72.69 110 LEU A CA 1
ATOM 853 C C . LEU A 1 110 ? -10.387 2.147 -12.986 1.00 72.69 110 LEU A C 1
ATOM 855 O O . LEU A 1 110 ? -10.457 1.445 -13.989 1.00 72.69 110 LEU A O 1
ATOM 859 N N . ILE A 1 111 ? -9.637 1.820 -11.929 1.00 68.25 111 ILE A N 1
ATOM 860 C CA . ILE A 1 111 ? -8.847 0.577 -11.833 1.00 68.25 111 ILE A CA 1
ATOM 861 C C . ILE A 1 111 ? -9.774 -0.643 -11.711 1.00 68.25 111 ILE A C 1
ATOM 863 O O . ILE A 1 111 ? -9.422 -1.758 -12.087 1.00 68.25 111 ILE A O 1
ATOM 867 N N . GLY A 1 112 ? -10.992 -0.428 -11.213 1.00 60.16 112 GLY A N 1
ATOM 868 C CA . GLY A 1 112 ? -11.962 -1.470 -10.938 1.00 60.16 112 GLY A CA 1
ATOM 869 C C . GLY A 1 112 ? -11.793 -1.988 -9.515 1.00 60.16 112 GLY A C 1
ATOM 870 O O . GLY A 1 112 ? -10.758 -2.537 -9.134 1.00 60.16 112 GLY A O 1
ATOM 871 N N . LYS A 1 113 ? -12.863 -1.868 -8.725 1.00 58.22 113 LYS A N 1
ATOM 872 C CA . LYS A 1 113 ? -12.904 -2.229 -7.295 1.00 58.22 113 LYS A CA 1
ATOM 873 C C . LYS A 1 113 ? -12.445 -3.658 -6.961 1.00 58.22 113 LYS A C 1
ATOM 875 O O . LYS A 1 113 ? -12.058 -3.921 -5.831 1.00 58.22 113 LYS A O 1
ATOM 880 N N . TRP A 1 114 ? -12.485 -4.572 -7.932 1.00 52.38 114 TRP A N 1
ATOM 881 C CA . TRP A 1 114 ? -12.075 -5.975 -7.786 1.00 52.38 114 TRP A CA 1
ATOM 882 C C . TRP A 1 114 ? -10.623 -6.248 -8.211 1.00 52.38 114 TRP A C 1
ATOM 884 O O . TRP A 1 114 ? -10.095 -7.322 -7.927 1.00 52.38 114 TRP A O 1
ATOM 894 N N . LEU A 1 115 ? -9.990 -5.290 -8.897 1.00 56.28 115 LEU A N 1
ATOM 895 C CA . LEU A 1 115 ? -8.649 -5.395 -9.481 1.00 56.28 115 LEU A CA 1
ATOM 896 C C . LEU A 1 115 ? -7.620 -4.523 -8.754 1.00 56.28 115 LEU A C 1
ATOM 898 O O . LEU A 1 115 ? -6.432 -4.841 -8.806 1.00 56.28 115 LEU A O 1
ATOM 902 N N . CYS A 1 116 ? -8.057 -3.528 -7.981 1.00 67.88 116 CYS A N 1
ATOM 903 C CA . CYS A 1 116 ? -7.195 -2.743 -7.099 1.00 67.88 116 CYS A CA 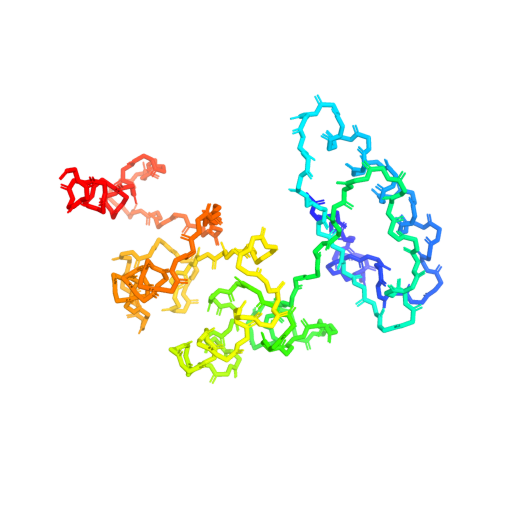1
ATOM 904 C C . CYS A 1 116 ? -6.665 -3.603 -5.929 1.00 67.88 116 CYS A C 1
ATOM 906 O O . CYS A 1 116 ? -7.418 -4.369 -5.318 1.00 67.88 116 CYS A O 1
ATOM 908 N N . HIS A 1 117 ? -5.355 -3.552 -5.666 1.00 78.12 117 HIS A N 1
ATOM 909 C CA . HIS A 1 117 ? -4.719 -4.162 -4.493 1.00 78.12 117 HIS A CA 1
ATOM 910 C C . HIS A 1 117 ? -4.090 -3.066 -3.658 1.00 78.12 117 HIS A C 1
ATOM 912 O O . HIS A 1 117 ? -3.107 -2.499 -4.099 1.00 78.12 117 HIS A O 1
ATOM 918 N N . ILE A 1 118 ? -4.626 -2.783 -2.479 1.00 85.94 118 ILE A N 1
ATOM 919 C CA . ILE A 1 118 ? -4.114 -1.685 -1.659 1.00 85.94 118 ILE A CA 1
ATOM 920 C C . ILE A 1 118 ? -3.030 -2.198 -0.726 1.00 85.94 118 ILE A C 1
ATOM 922 O O . ILE A 1 118 ? -3.285 -3.156 -0.001 1.00 85.94 118 ILE A O 1
ATOM 926 N N . GLN A 1 119 ? -1.876 -1.541 -0.691 1.00 91.06 119 GLN A N 1
ATOM 927 C CA . GLN A 1 119 ? -0.871 -1.718 0.360 1.00 91.06 119 GLN A CA 1
ATOM 928 C C . GLN A 1 119 ? -0.902 -0.538 1.335 1.00 91.06 119 GLN A C 1
ATOM 930 O O . GLN A 1 119 ? -1.218 0.593 0.956 1.00 91.06 119 GLN A O 1
ATOM 935 N N . ILE A 1 120 ? -0.611 -0.815 2.608 1.00 94.06 120 ILE A N 1
ATOM 936 C CA . ILE A 1 120 ? -0.593 0.185 3.676 1.00 94.06 120 ILE A CA 1
ATOM 937 C C . ILE A 1 120 ? 0.688 0.115 4.508 1.00 94.06 120 ILE A C 1
ATOM 939 O O . ILE A 1 120 ? 1.150 -0.966 4.880 1.00 94.06 120 ILE A O 1
ATOM 943 N N . ALA A 1 121 ? 1.197 1.295 4.852 1.00 94.50 121 ALA A N 1
ATOM 944 C CA . ALA A 1 121 ? 2.199 1.528 5.883 1.00 94.50 121 ALA A CA 1
ATOM 945 C C . ALA A 1 121 ? 2.141 2.994 6.330 1.00 94.50 121 ALA A C 1
ATOM 947 O O . ALA A 1 121 ? 1.802 3.874 5.534 1.00 94.50 121 ALA A O 1
ATOM 948 N N . GLN A 1 122 ? 2.479 3.265 7.588 1.00 95.75 122 GLN A N 1
ATOM 949 C CA . GLN A 1 122 ? 2.466 4.620 8.130 1.00 95.75 122 GLN A CA 1
ATOM 950 C C . GLN A 1 122 ? 3.598 5.482 7.561 1.00 95.75 122 GLN A C 1
ATOM 952 O O . GLN A 1 122 ? 4.699 5.002 7.299 1.00 95.75 122 GLN A O 1
ATOM 957 N N . VAL A 1 123 ? 3.323 6.770 7.370 1.00 95.06 123 VAL A N 1
ATOM 958 C CA . VAL A 1 123 ? 4.280 7.768 6.877 1.00 95.06 123 VAL A CA 1
ATOM 959 C C . VAL A 1 123 ? 4.749 8.618 8.063 1.00 95.06 123 VAL A C 1
ATOM 961 O O . VAL A 1 123 ? 3.910 9.005 8.884 1.00 95.06 123 VAL A O 1
ATOM 964 N N . PRO A 1 124 ? 6.057 8.922 8.179 1.00 93.94 124 PRO A N 1
ATOM 965 C CA . PRO A 1 124 ? 7.115 8.722 7.173 1.00 93.94 124 PRO A CA 1
ATOM 966 C C . PRO A 1 124 ? 7.901 7.406 7.270 1.00 93.94 124 PRO A C 1
ATOM 968 O O . PRO A 1 124 ? 8.599 7.048 6.323 1.00 93.94 124 PRO A O 1
ATOM 971 N N . ASP A 1 125 ? 7.791 6.678 8.377 1.00 92.12 125 ASP A N 1
ATOM 972 C CA . ASP A 1 125 ? 8.779 5.649 8.739 1.00 92.12 125 ASP A CA 1
ATOM 973 C C . ASP A 1 125 ? 8.471 4.228 8.222 1.00 92.12 125 ASP A C 1
ATOM 975 O O . ASP A 1 125 ? 9.241 3.290 8.439 1.00 92.12 125 ASP A O 1
ATOM 979 N N . ARG A 1 126 ? 7.363 4.060 7.489 1.00 93.56 126 ARG A N 1
ATOM 980 C CA . ARG A 1 126 ? 6.882 2.786 6.919 1.00 93.56 126 ARG A CA 1
ATOM 981 C C . ARG A 1 126 ? 6.626 1.711 7.981 1.00 93.56 126 ARG A C 1
ATOM 983 O O . ARG A 1 126 ? 6.921 0.532 7.773 1.00 93.56 126 ARG A O 1
ATOM 990 N N . ASN A 1 127 ? 6.085 2.132 9.123 1.00 92.69 127 ASN A N 1
ATOM 991 C CA . ASN A 1 127 ? 5.707 1.277 10.249 1.00 92.69 127 ASN A CA 1
ATOM 992 C C . ASN A 1 127 ? 4.210 0.916 10.229 1.00 92.69 127 ASN A C 1
ATOM 994 O O . ASN A 1 127 ? 3.517 1.141 9.232 1.00 92.69 127 ASN A O 1
ATOM 998 N N . GLU A 1 128 ? 3.733 0.291 11.304 1.00 93.25 128 GLU A N 1
ATOM 999 C CA . GLU A 1 128 ? 2.344 -0.123 11.484 1.00 93.25 128 GLU A CA 1
ATOM 1000 C C . GLU A 1 128 ? 1.353 1.045 11.307 1.00 93.25 128 GLU A C 1
ATOM 1002 O O . GLU A 1 128 ? 1.666 2.171 11.686 1.00 93.25 128 GLU A O 1
ATOM 1007 N N . PRO A 1 129 ? 0.131 0.808 10.794 1.00 93.62 129 PRO A N 1
ATOM 1008 C CA . PRO A 1 129 ? -0.869 1.859 10.569 1.00 93.62 129 PRO A CA 1
ATOM 1009 C C . PRO A 1 129 ? -1.241 2.699 11.804 1.00 93.62 129 PRO A C 1
ATOM 1011 O O . PRO A 1 129 ? -1.634 3.855 11.656 1.00 93.62 129 PRO A O 1
ATOM 1014 N N . ASP A 1 130 ? -1.139 2.136 13.010 1.00 92.19 130 ASP A N 1
ATOM 1015 C CA . ASP A 1 130 ? -1.407 2.810 14.290 1.00 92.19 130 ASP A CA 1
ATOM 1016 C C . ASP A 1 130 ? -0.172 3.460 14.923 1.00 92.19 130 ASP A C 1
ATOM 1018 O O . ASP A 1 130 ? -0.284 4.088 15.980 1.00 92.19 130 ASP A O 1
ATOM 1022 N N . SER A 1 131 ? 1.005 3.343 14.303 1.00 91.81 131 SER A N 1
ATOM 1023 C CA . SER A 1 131 ? 2.182 4.053 14.780 1.00 91.81 131 SER A CA 1
ATOM 1024 C C . SER A 1 131 ? 2.001 5.564 14.631 1.00 91.81 131 SER A C 1
ATOM 1026 O O . SER A 1 131 ? 1.181 6.054 13.850 1.00 91.81 131 SER A O 1
ATOM 1028 N N . GLN A 1 132 ? 2.815 6.331 15.359 1.00 92.44 132 GLN A N 1
ATOM 1029 C CA . GLN A 1 132 ? 2.872 7.776 15.167 1.00 92.44 132 GLN A CA 1
ATOM 1030 C C . GLN A 1 132 ? 3.196 8.090 13.698 1.00 92.44 132 GLN A C 1
ATOM 1032 O O . GLN A 1 132 ? 4.126 7.523 13.129 1.00 92.44 132 GLN A O 1
ATOM 1037 N N . GLY A 1 133 ? 2.425 8.995 13.103 1.00 93.56 133 GLY A N 1
ATOM 1038 C CA . GLY A 1 133 ? 2.584 9.398 11.715 1.00 93.56 133 GLY A CA 1
ATOM 1039 C C . GLY A 1 133 ? 1.488 10.357 11.275 1.00 93.56 133 GLY A C 1
ATOM 1040 O O . GLY A 1 133 ? 0.707 10.850 12.091 1.00 93.56 133 GLY A O 1
ATOM 1041 N N . GLU A 1 134 ? 1.457 10.645 9.981 1.00 96.50 134 GLU A N 1
ATOM 1042 C CA . GLU A 1 134 ? 0.566 11.656 9.401 1.00 96.50 134 GLU A CA 1
ATOM 1043 C C . GLU A 1 134 ? -0.730 11.088 8.803 1.00 96.50 134 GLU A C 1
ATOM 1045 O O . GLU A 1 134 ? -1.679 11.841 8.573 1.00 96.50 134 GLU A O 1
ATOM 1050 N N . VAL A 1 135 ? -0.809 9.775 8.565 1.00 96.69 135 VAL A N 1
ATOM 1051 C CA . VAL A 1 135 ? -1.963 9.149 7.907 1.00 96.69 135 VAL A CA 1
ATOM 1052 C C . VAL A 1 135 ? -2.944 8.592 8.935 1.00 96.69 135 VAL A C 1
ATOM 1054 O O . VAL A 1 135 ? -2.608 7.720 9.735 1.00 96.69 135 VAL A O 1
ATOM 1057 N N . ASN A 1 136 ? -4.200 9.044 8.869 1.00 96.06 136 ASN A N 1
ATOM 1058 C CA . ASN A 1 136 ? -5.300 8.471 9.645 1.00 96.06 136 ASN A CA 1
ATOM 1059 C C . ASN A 1 136 ? -5.896 7.250 8.922 1.00 96.06 136 ASN A C 1
ATOM 1061 O O . ASN A 1 136 ? -6.805 7.383 8.098 1.00 96.06 136 ASN A O 1
ATOM 1065 N N . PHE A 1 137 ? -5.403 6.054 9.246 1.00 95.00 137 PHE A N 1
AT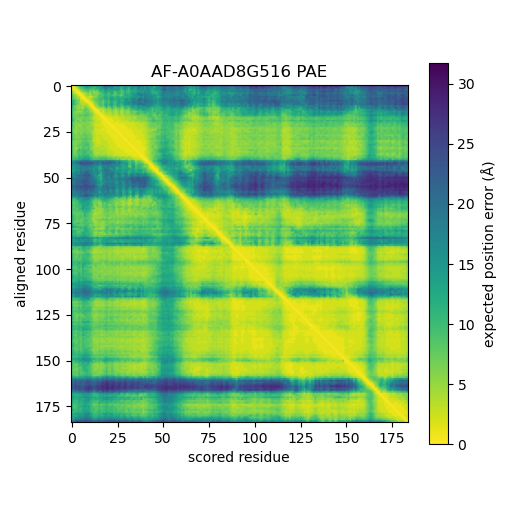OM 1066 C CA . PHE A 1 137 ? -5.867 4.815 8.615 1.00 95.00 137 PHE A CA 1
ATOM 1067 C C . PHE A 1 137 ? -7.285 4.404 9.000 1.00 95.00 137 PHE A C 1
ATOM 1069 O O . PHE A 1 137 ? -7.968 3.824 8.164 1.00 95.00 137 PHE A O 1
ATOM 1076 N N . GLN A 1 138 ? -7.767 4.747 10.198 1.00 93.12 138 GLN A N 1
ATOM 1077 C CA . GLN A 1 138 ? -9.158 4.466 10.579 1.00 93.12 138 GLN A CA 1
ATOM 1078 C C . GLN A 1 138 ? -10.124 5.158 9.612 1.00 93.12 138 GLN A C 1
ATOM 1080 O O . GLN A 1 138 ? -11.034 4.527 9.081 1.00 93.12 138 GLN A O 1
ATOM 1085 N N . TYR A 1 139 ? -9.863 6.432 9.307 1.00 95.12 139 TYR A N 1
ATOM 1086 C CA . TYR A 1 139 ? -10.631 7.174 8.311 1.00 95.12 139 TYR A CA 1
ATOM 1087 C C . TYR A 1 139 ? -10.524 6.552 6.908 1.00 95.12 139 TYR A C 1
ATOM 1089 O O . TYR A 1 139 ? -11.532 6.433 6.212 1.0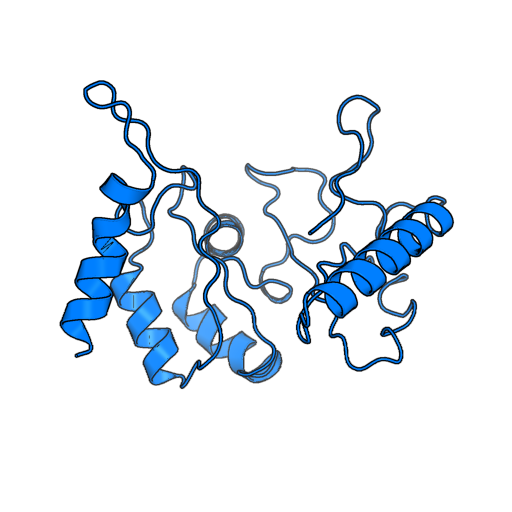0 95.12 139 TYR A O 1
ATOM 1097 N N . LEU A 1 140 ? -9.321 6.142 6.487 1.00 94.50 140 LEU A N 1
ATOM 1098 C CA . LEU A 1 140 ? -9.140 5.518 5.174 1.00 94.50 140 LEU A CA 1
ATOM 1099 C C . LEU A 1 140 ? -9.872 4.177 5.069 1.00 94.50 140 LEU A C 1
ATOM 1101 O O . LEU A 1 140 ? -10.499 3.932 4.047 1.00 94.50 140 LEU A O 1
ATOM 1105 N N . PHE A 1 141 ? -9.854 3.333 6.102 1.00 93.31 141 PHE A N 1
ATOM 1106 C CA . PHE A 1 141 ? -10.591 2.068 6.094 1.00 93.31 141 PHE A CA 1
ATOM 1107 C C . PHE A 1 141 ? -12.096 2.293 5.955 1.00 93.31 141 PHE A C 1
ATOM 1109 O O . PHE A 1 141 ? -12.716 1.683 5.088 1.00 93.31 141 PHE A O 1
ATOM 1116 N N . SER A 1 142 ? -12.662 3.246 6.699 1.00 92.81 142 SER A N 1
ATOM 1117 C CA . SER A 1 142 ? -14.075 3.607 6.551 1.00 92.81 142 SER A CA 1
ATOM 1118 C C . SER A 1 142 ? -14.399 4.130 5.146 1.00 92.81 142 SER A C 1
ATOM 1120 O O . SER A 1 142 ? -15.397 3.728 4.555 1.00 92.81 142 SER A O 1
ATOM 1122 N N . LEU A 1 143 ? -13.529 4.957 4.553 1.00 93.19 143 LEU A N 1
ATOM 1123 C CA . LEU A 1 143 ? -13.689 5.404 3.164 1.00 93.19 143 LEU A CA 1
ATOM 1124 C C . LEU A 1 143 ? -13.701 4.223 2.175 1.00 93.19 143 LEU A C 1
ATOM 1126 O O . LEU A 1 143 ? -14.493 4.208 1.233 1.00 93.19 143 LEU A O 1
ATOM 1130 N N . LEU A 1 144 ? -12.823 3.238 2.372 1.00 90.38 144 LEU A N 1
ATOM 1131 C CA . LEU A 1 144 ? -12.741 2.045 1.527 1.00 90.38 144 LEU A CA 1
ATOM 1132 C C . LEU A 1 144 ? -13.997 1.174 1.627 1.00 90.38 144 LEU A C 1
ATOM 1134 O O . LEU A 1 144 ? -14.497 0.691 0.607 1.00 90.38 144 LEU A O 1
ATOM 1138 N N . GLU A 1 145 ? -14.523 1.007 2.837 1.00 90.56 145 GLU A N 1
ATOM 1139 C CA . GLU A 1 145 ? -15.771 0.288 3.098 1.00 90.56 145 GLU A CA 1
ATOM 1140 C C . GLU A 1 145 ? -16.974 0.981 2.457 1.00 90.56 145 GLU A C 1
ATOM 1142 O O . GLU A 1 145 ? -17.751 0.329 1.758 1.00 90.56 145 GLU A O 1
ATOM 1147 N N . GLU A 1 146 ? -17.097 2.304 2.612 1.00 92.25 146 GLU A N 1
ATOM 1148 C CA . GLU A 1 146 ? -18.146 3.112 1.973 1.00 92.25 146 GLU A CA 1
ATOM 1149 C C . GLU A 1 146 ? -18.129 2.966 0.445 1.00 92.25 146 GLU A C 1
ATOM 1151 O O . GLU A 1 146 ? -19.174 2.933 -0.207 1.00 92.25 146 GLU A O 1
ATOM 1156 N N . MET A 1 147 ? -16.936 2.842 -0.137 1.00 88.31 147 MET A N 1
ATOM 1157 C CA . MET A 1 147 ? -16.750 2.627 -1.572 1.00 88.31 147 MET A CA 1
ATOM 1158 C C . MET A 1 147 ? -16.968 1.170 -2.010 1.00 88.31 147 MET A C 1
ATOM 1160 O O . MET A 1 147 ? -16.910 0.867 -3.207 1.00 88.31 147 MET A O 1
ATOM 1164 N N . GLY A 1 148 ? -17.242 0.261 -1.071 1.00 87.69 148 GLY A N 1
ATOM 1165 C CA . GLY A 1 148 ? -17.490 -1.150 -1.338 1.00 87.69 148 GLY A CA 1
ATOM 1166 C C . GLY A 1 148 ? -16.248 -1.898 -1.820 1.00 87.69 148 GLY A C 1
ATOM 1167 O O . GLY A 1 148 ? -16.366 -2.776 -2.681 1.00 87.69 148 GLY A O 1
ATOM 1168 N N . TYR A 1 149 ? -15.065 -1.541 -1.313 1.00 86.00 149 TYR A N 1
ATOM 1169 C CA . TYR A 1 149 ? -13.839 -2.305 -1.535 1.00 86.00 149 TYR A CA 1
ATOM 1170 C C . TYR A 1 149 ? -13.932 -3.654 -0.804 1.00 86.00 149 TYR A C 1
ATOM 1172 O O . TYR A 1 149 ? -14.158 -3.703 0.399 1.00 86.00 149 TYR A O 1
ATOM 1180 N N . GLN A 1 150 ? -13.793 -4.761 -1.539 1.00 79.19 150 GLN A N 1
ATOM 1181 C CA . GLN A 1 150 ? -14.020 -6.126 -1.025 1.00 79.19 150 GLN A CA 1
ATOM 1182 C C . GLN A 1 150 ? -12.838 -7.064 -1.303 1.00 79.19 150 GLN A C 1
ATOM 1184 O O . GLN A 1 150 ? -12.996 -8.279 -1.424 1.00 79.19 150 GLN A O 1
ATOM 1189 N N . VAL A 1 151 ? -11.644 -6.499 -1.474 1.00 80.31 151 VAL A N 1
ATOM 1190 C CA . VAL A 1 151 ? -10.419 -7.252 -1.772 1.00 80.31 151 VAL A CA 1
ATOM 1191 C C . VAL A 1 151 ? -9.436 -7.092 -0.608 1.00 80.31 151 VAL A C 1
ATOM 1193 O O . VAL A 1 151 ? -9.679 -6.350 0.338 1.00 80.31 151 VAL A O 1
ATOM 1196 N N . TYR A 1 152 ? -8.320 -7.812 -0.650 1.00 84.50 152 TYR A N 1
ATOM 1197 C CA . TYR A 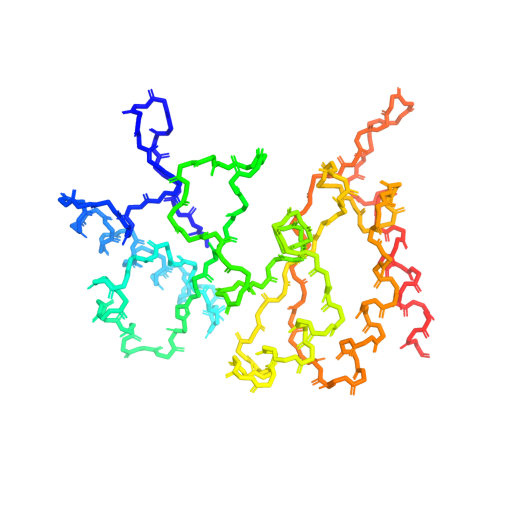1 152 ? -7.283 -7.761 0.376 1.00 84.50 152 TYR A CA 1
ATOM 1198 C C . TYR A 1 152 ? -6.574 -6.405 0.453 1.00 84.50 152 TYR A C 1
ATOM 1200 O O . TYR A 1 152 ? -6.276 -5.793 -0.580 1.00 84.50 152 TYR A O 1
ATOM 1208 N N . ILE A 1 153 ? -6.236 -6.007 1.681 1.00 88.69 153 ILE A N 1
ATOM 1209 C CA . ILE A 1 153 ? -5.288 -4.936 1.994 1.00 88.69 153 ILE A CA 1
ATOM 1210 C C . ILE A 1 153 ? -3.958 -5.585 2.407 1.00 88.69 153 ILE A C 1
ATOM 1212 O O . ILE A 1 153 ? -3.914 -6.384 3.343 1.00 88.69 153 ILE A O 1
ATOM 1216 N N . GLY A 1 154 ? -2.883 -5.282 1.684 1.00 89.38 154 GLY A N 1
ATOM 1217 C CA . GLY A 1 154 ? -1.523 -5.725 1.972 1.00 89.38 154 GLY A CA 1
ATOM 1218 C C . GLY A 1 154 ? -0.892 -4.904 3.096 1.00 89.38 154 GLY A C 1
ATOM 1219 O O . GLY A 1 154 ? -0.832 -3.680 3.029 1.00 89.38 154 GLY A O 1
ATOM 1220 N N . CYS A 1 155 ? -0.401 -5.577 4.132 1.00 91.69 155 CYS A N 1
ATOM 1221 C CA . CYS A 1 155 ? 0.293 -4.950 5.258 1.00 91.69 155 CYS A CA 1
ATOM 1222 C C . CYS A 1 155 ? 1.806 -4.917 4.991 1.00 91.69 155 CYS A C 1
ATOM 1224 O O . CYS A 1 155 ? 2.545 -5.750 5.515 1.00 91.69 155 CYS A O 1
ATOM 1226 N N . GLU A 1 156 ? 2.262 -4.002 4.131 1.00 88.88 156 GLU A N 1
ATOM 1227 C CA . GLU A 1 156 ? 3.677 -3.879 3.751 1.00 88.88 156 GLU A CA 1
ATOM 1228 C C . GLU A 1 156 ? 4.392 -2.804 4.574 1.00 88.88 156 GLU A C 1
ATOM 1230 O O . GLU A 1 156 ? 4.774 -1.741 4.085 1.00 88.88 156 GLU A O 1
ATOM 1235 N N . TYR A 1 157 ? 4.597 -3.102 5.851 1.00 89.94 157 TYR A N 1
ATOM 1236 C CA . TYR A 1 157 ? 5.328 -2.241 6.771 1.00 89.94 157 TYR A CA 1
ATOM 1237 C C . TYR A 1 157 ? 6.417 -3.008 7.516 1.00 89.94 157 TYR A C 1
ATOM 1239 O O . TYR A 1 157 ? 6.405 -4.238 7.611 1.00 89.94 157 TYR A O 1
ATOM 1247 N N . ARG A 1 158 ? 7.368 -2.268 8.088 1.00 88.12 158 ARG A N 1
ATOM 1248 C CA . ARG A 1 158 ? 8.364 -2.810 9.011 1.00 88.12 158 ARG A CA 1
ATOM 1249 C C . ARG A 1 158 ? 7.882 -2.595 10.444 1.00 88.12 158 ARG A C 1
ATOM 1251 O O . ARG A 1 158 ? 7.762 -1.440 10.841 1.00 88.12 158 ARG A O 1
ATOM 1258 N N . PRO A 1 159 ? 7.657 -3.651 11.239 1.00 85.50 159 PRO A N 1
ATOM 1259 C CA . PRO A 1 159 ? 7.218 -3.462 12.612 1.00 85.50 159 PRO A CA 1
ATOM 1260 C C . PRO A 1 159 ? 8.210 -2.643 13.450 1.00 85.50 159 PRO A C 1
ATOM 1262 O O . PRO A 1 159 ? 9.427 -2.852 13.350 1.00 85.50 159 PRO A O 1
ATOM 1265 N N . LEU A 1 160 ? 7.712 -1.725 14.284 1.00 81.25 160 LEU A N 1
ATOM 1266 C CA . LEU A 1 160 ? 8.546 -0.939 15.195 1.00 81.25 160 LEU A CA 1
ATOM 1267 C C . LEU A 1 160 ? 9.185 -1.837 16.260 1.00 81.25 160 LEU A C 1
ATOM 1269 O O . LEU A 1 160 ? 8.517 -2.346 17.170 1.00 81.25 160 LEU A O 1
ATOM 1273 N N . ALA A 1 161 ? 10.513 -1.949 16.219 1.00 67.75 161 ALA A N 1
ATOM 1274 C CA . ALA A 1 161 ? 11.286 -2.520 17.314 1.00 67.75 161 ALA A CA 1
ATOM 1275 C C . ALA A 1 161 ? 11.232 -1.572 18.526 1.00 67.75 161 ALA A C 1
ATOM 1277 O O . ALA A 1 161 ? 11.592 -0.401 18.433 1.00 67.75 161 ALA A O 1
ATOM 1278 N N . SER A 1 162 ? 10.766 -2.062 19.674 1.00 55.22 162 SER A N 1
ATOM 1279 C CA . SER A 1 162 ? 10.816 -1.312 20.932 1.00 55.22 162 SER A CA 1
ATOM 1280 C C . SER A 1 162 ? 12.197 -1.484 21.575 1.00 55.22 162 SER A C 1
ATOM 1282 O O . SER A 1 162 ? 12.734 -2.585 21.622 1.00 55.22 162 SER A O 1
ATOM 1284 N N . LEU A 1 163 ? 12.777 -0.410 22.123 1.00 53.91 163 LEU A N 1
ATOM 1285 C CA . LEU A 1 163 ? 14.007 -0.497 22.931 1.00 53.91 163 LEU A CA 1
ATOM 1286 C C . LEU A 1 163 ? 13.811 -1.298 24.234 1.00 53.91 163 LEU A C 1
ATOM 1288 O O . LEU A 1 163 ? 14.787 -1.716 24.848 1.00 53.91 163 LEU A O 1
ATOM 1292 N N . LEU A 1 164 ? 12.561 -1.500 24.664 1.00 50.81 164 LEU A N 1
ATOM 1293 C CA . LEU A 1 164 ? 12.196 -2.169 25.918 1.00 50.81 164 LEU A CA 1
ATOM 1294 C C . LEU A 1 164 ? 11.641 -3.583 25.714 1.00 50.81 164 LEU A C 1
ATOM 1296 O O . LEU A 1 164 ? 11.501 -4.336 26.672 1.00 50.81 164 LEU A O 1
ATOM 1300 N N . VAL A 1 165 ? 11.316 -3.947 24.476 1.00 48.97 165 VAL A N 1
ATOM 1301 C CA . VAL A 1 165 ? 10.776 -5.252 24.103 1.00 48.97 165 VAL A CA 1
ATOM 1302 C C . VAL A 1 165 ? 11.324 -5.544 22.718 1.00 48.97 165 VAL A C 1
ATOM 1304 O O . VAL A 1 165 ? 11.056 -4.779 21.793 1.00 48.97 165 VAL A O 1
ATOM 1307 N N . ALA A 1 166 ? 12.059 -6.645 22.559 1.00 53.00 166 ALA A N 1
ATOM 1308 C CA . ALA A 1 166 ? 12.228 -7.259 21.247 1.00 53.00 166 ALA A CA 1
ATOM 1309 C C . ALA A 1 166 ? 10.820 -7.614 20.740 1.00 53.00 166 ALA A C 1
ATOM 1311 O O . ALA A 1 166 ? 10.288 -8.666 21.070 1.00 53.00 166 ALA A O 1
ATOM 1312 N N . GLY A 1 167 ? 10.158 -6.649 20.101 1.00 55.03 167 GLY A N 1
ATOM 1313 C CA . GLY A 1 167 ? 8.739 -6.723 19.790 1.00 55.03 167 GLY A CA 1
ATOM 1314 C C . GLY A 1 167 ? 8.558 -7.724 18.674 1.00 55.03 167 GLY A C 1
ATOM 1315 O O . GLY A 1 167 ? 9.041 -7.496 17.564 1.00 55.03 167 GLY A O 1
ATOM 1316 N N . ASN A 1 168 ? 7.892 -8.832 18.971 1.00 69.94 168 ASN A N 1
ATOM 1317 C CA . ASN A 1 168 ? 7.470 -9.746 17.928 1.00 69.94 168 ASN A CA 1
ATOM 1318 C C . ASN A 1 168 ? 6.371 -9.051 17.114 1.00 69.94 168 ASN A C 1
ATOM 1320 O O . ASN A 1 168 ? 5.615 -8.243 17.651 1.00 69.94 168 ASN A O 1
ATOM 1324 N N . THR A 1 169 ? 6.249 -9.370 15.822 1.00 74.94 169 THR A N 1
ATOM 1325 C CA . THR A 1 169 ? 5.192 -8.819 14.952 1.00 74.94 169 THR A CA 1
ATOM 1326 C C . THR A 1 169 ? 3.803 -8.925 15.592 1.00 74.94 169 THR A C 1
ATOM 1328 O O . THR A 1 169 ? 2.990 -8.020 15.449 1.00 74.94 169 THR A O 1
ATOM 1331 N N . GLU A 1 170 ? 3.548 -9.999 16.342 1.00 80.50 170 GLU A N 1
ATOM 1332 C CA . GLU A 1 170 ? 2.287 -10.259 17.044 1.00 80.50 170 GLU A CA 1
ATOM 1333 C C . GLU A 1 170 ? 1.912 -9.165 18.055 1.00 80.50 170 GLU A C 1
ATOM 1335 O O . GLU A 1 170 ? 0.742 -8.786 18.140 1.00 80.50 170 GLU A O 1
ATOM 1340 N N . ASP A 1 171 ? 2.897 -8.598 18.756 1.00 77.81 171 ASP A N 1
ATOM 1341 C CA . ASP A 1 171 ? 2.694 -7.545 19.760 1.00 77.81 171 ASP A CA 1
ATOM 1342 C C . ASP A 1 171 ? 2.266 -6.212 19.125 1.00 77.81 171 ASP A C 1
ATOM 1344 O O . ASP A 1 171 ? 1.833 -5.286 19.812 1.00 77.81 171 ASP A O 1
ATOM 1348 N N . ARG A 1 172 ? 2.397 -6.109 17.799 1.00 80.19 172 ARG A N 1
ATOM 1349 C CA . ARG A 1 172 ? 2.136 -4.911 16.998 1.00 80.19 172 ARG A CA 1
ATOM 1350 C C . ARG A 1 172 ? 0.872 -5.004 16.148 1.00 80.19 172 ARG A C 1
ATOM 1352 O O . ARG A 1 172 ? 0.567 -4.101 15.380 1.00 80.19 172 ARG A O 1
ATOM 1359 N N . LEU A 1 173 ? 0.090 -6.070 16.310 1.00 86.56 173 LEU A N 1
ATOM 1360 C CA . LEU A 1 173 ? -1.203 -6.244 15.636 1.00 86.56 173 LEU A CA 1
ATOM 1361 C C . LEU A 1 173 ? -2.376 -5.642 16.434 1.00 86.56 173 LEU A C 1
ATOM 1363 O O . LEU A 1 173 ? -3.522 -6.069 16.267 1.00 86.56 173 LEU A O 1
ATOM 1367 N N . GLY A 1 174 ? -2.101 -4.669 17.313 1.00 86.69 174 GLY A N 1
ATOM 1368 C CA . GLY A 1 174 ? -3.107 -3.964 18.115 1.00 86.69 174 GLY A CA 1
ATOM 1369 C C . GLY A 1 174 ? -4.184 -3.325 17.241 1.00 86.69 174 GLY A C 1
ATOM 1370 O O . GLY A 1 174 ? -5.360 -3.659 17.391 1.00 86.69 174 GLY A O 1
ATOM 1371 N N . TRP A 1 175 ? -3.771 -2.531 16.249 1.00 90.19 175 TRP A N 1
ATOM 1372 C CA . TRP A 1 175 ? -4.664 -1.919 15.258 1.00 90.19 175 TRP A CA 1
ATOM 1373 C C . TRP A 1 175 ? -5.602 -2.914 14.572 1.00 90.19 175 TRP A C 1
ATOM 1375 O O . TRP A 1 175 ? -6.791 -2.645 14.407 1.00 90.19 175 TRP A O 1
ATOM 1385 N N . LEU A 1 176 ? -5.087 -4.089 14.197 1.00 89.81 176 LEU A N 1
ATOM 1386 C CA . LEU A 1 176 ? -5.870 -5.103 13.499 1.00 89.81 176 LEU A CA 1
ATOM 1387 C C . LEU A 1 176 ? -6.926 -5.697 14.433 1.00 89.81 176 LEU A C 1
ATOM 1389 O O . LEU A 1 176 ? -8.060 -5.938 14.025 1.00 89.81 176 LEU A O 1
ATOM 1393 N N . ARG A 1 177 ? -6.566 -5.919 15.703 1.00 88.88 177 ARG A N 1
ATOM 1394 C CA . ARG A 1 177 ? -7.491 -6.419 16.725 1.00 88.88 177 ARG A CA 1
ATOM 1395 C C . ARG A 1 177 ? -8.586 -5.401 17.035 1.00 88.88 177 ARG A C 1
ATOM 1397 O O . ARG A 1 177 ? -9.739 -5.798 17.186 1.00 88.88 177 ARG A O 1
ATOM 1404 N N . GLU A 1 178 ? -8.243 -4.121 17.129 1.00 88.06 178 GLU A N 1
ATOM 1405 C CA . GLU A 1 178 ? -9.213 -3.038 17.315 1.00 88.06 178 GLU A CA 1
ATOM 1406 C C . GLU A 1 178 ? -10.184 -2.956 16.140 1.00 88.06 178 GLU A C 1
ATOM 1408 O O . GLU A 1 178 ? -11.394 -3.019 16.355 1.00 88.06 178 GLU A O 1
ATOM 1413 N N . TYR A 1 179 ? -9.659 -2.925 14.911 1.00 87.62 179 TYR A N 1
ATOM 1414 C CA . TYR A 1 179 ? -10.461 -2.913 13.690 1.00 87.62 179 TYR A CA 1
ATOM 1415 C C . TYR A 1 179 ? -11.390 -4.131 13.602 1.00 87.62 179 TYR A C 1
ATOM 1417 O O . TYR A 1 179 ? -12.580 -3.992 13.331 1.00 87.62 179 TYR A O 1
ATOM 1425 N N . TRP A 1 180 ? -10.889 -5.331 13.904 1.00 87.06 180 TRP A N 1
ATOM 1426 C CA . TRP A 1 180 ? -11.715 -6.538 13.898 1.00 87.06 180 TRP A CA 1
ATOM 1427 C C . TRP A 1 180 ? -12.837 -6.481 14.939 1.00 87.06 180 TRP A C 1
ATOM 1429 O O . TRP A 1 180 ? -13.940 -6.958 14.694 1.00 87.06 180 TRP A O 1
ATOM 1439 N N . ASN A 1 181 ? -12.570 -5.924 16.121 1.00 88.69 181 ASN A N 1
ATOM 1440 C CA . ASN A 1 181 ? -13.563 -5.852 17.188 1.00 88.69 181 ASN A CA 1
ATOM 1441 C C . ASN A 1 181 ? -14.641 -4.792 16.935 1.00 88.69 181 ASN A C 1
ATOM 1443 O O . ASN A 1 181 ? -15.755 -4.975 17.419 1.00 88.69 181 ASN A O 1
ATOM 1447 N N . SER A 1 182 ? -14.343 -3.719 16.198 1.00 85.38 182 SER A N 1
ATOM 1448 C CA . SER A 1 182 ? -15.334 -2.692 15.851 1.00 85.38 182 SER A CA 1
ATOM 1449 C C . SER A 1 182 ? -16.276 -3.088 14.708 1.00 85.38 182 SER A C 1
ATOM 1451 O O . SER A 1 182 ? -17.288 -2.420 14.523 1.00 85.38 182 SER A O 1
ATOM 1453 N N . HIS A 1 183 ? -15.982 -4.178 13.988 1.00 79.25 183 HIS A N 1
ATOM 1454 C CA . HIS A 1 183 ? -16.762 -4.667 12.840 1.00 79.25 183 HIS A CA 1
ATOM 1455 C C . HIS A 1 183 ? -17.347 -6.077 13.064 1.00 79.25 183 HIS A C 1
ATOM 1457 O O . HIS A 1 183 ? -17.621 -6.798 12.102 1.00 79.25 183 HIS A O 1
ATOM 1463 N N . LYS A 1 184 ? -17.514 -6.484 14.331 1.00 58.41 184 LYS A N 1
ATOM 1464 C CA . LYS A 1 184 ? -18.283 -7.681 14.712 1.00 58.41 184 LYS A CA 1
ATOM 1465 C C . LYS A 1 184 ? -19.780 -7.413 14.793 1.00 58.41 184 LYS A C 1
ATOM 1467 O O . LYS A 1 184 ? -20.156 -6.292 15.194 1.00 58.41 184 LYS A O 1
#

Secondary structure (DSSP, 8-state):
------GGGT--S-STTSTT-HHHHHHHHHHHHHHHHHTT--S-EE----TTTTTS---TTTPPEE-----TTTT-TT-S---GGG--BHHHHHHHT--HHHHHHHHHHHH-TTT--EEE--TTT---TTSSSS--HHHHHHHHHHTT--SPEEE-------SSS---GGGG-HHHHHHHHHT-

Mean predicted aligned error: 9.31 Å

Nearest PDB structures (foldseek):
  3ngf-assembly1_A  TM=7.662E-01  e=1.683E-11  Brucella abortus 2308

Solvent-accessible surface area (backbone atoms only — not comparable to full-atom values): 10928 Å² total; per-residue (Å²): 116,69,68,62,39,55,62,91,79,71,41,48,91,31,39,43,67,42,90,95,30,58,72,60,30,53,54,51,48,54,51,49,52,54,50,28,61,77,67,70,47,63,70,59,42,57,38,52,59,32,87,85,42,72,73,66,64,78,56,96,75,75,43,47,76,35,55,70,34,45,24,46,89,82,76,39,74,80,52,85,52,46,54,55,97,58,40,43,38,50,40,34,28,51,72,66,73,40,64,57,71,62,49,50,68,59,46,42,72,73,64,30,56,87,68,55,59,39,32,44,25,21,37,89,82,33,22,43,59,77,49,92,56,79,60,65,48,70,62,51,52,53,53,39,51,76,71,62,55,81,59,71,73,42,80,68,45,52,74,72,72,44,99,88,39,93,52,52,69,76,79,66,44,57,58,59,53,53,54,55,63,76,71,109

pLDDT: mean 75.56, std 16.08, range [34.56, 96.69]

InterPro domains:
  IPR013022 Xylose isomerase-like, TIM barrel domain [PF01261] (89-178)
  IPR036237 Xylose isomerase-like superfamily [SSF51658] (8-180)
  IPR050417 Sugar Epimerase/Isomerase [PTHR43489] (53-180)

Radius of gyration: 17.56 Å; Cα contacts (8 Å, |Δi|>4): 246; chains: 1; bounding box: 44×38×50 Å

Sequence (184 aa):
MTFLGDLGNGDHHGFGAVPGREADFLRRLGLAVKHAKALDCSRRIPMGLDQAAAAAEEPDEGILGLVEPINTRITDPRYFLNMPHQGNDIFHWQIMDGNLTQNIKTYFPLIGKWLCHIQIAQVPDRNEPDSQGEVNFQYLFSLLEEMGYQVYIGCEYRPLASLLVAGNTEDRLGWLREYWNSHK